Protein AF-A0A4U6SNE4-F1 (afdb_monomer_lite)

Radius of gyration: 21.91 Å; chains: 1; bounding box: 92×54×38 Å

InterPro domains:
  IPR035506 Pollen allergen/Uncharacterized protein Os [G3DSA:1.20.120.320] (74-180)
  IPR035506 Pollen allergen/Uncharacterized protein Os [G3DSA:1.20.120.320] (181-226)

pLDDT: mean 82.57, std 16.28, range [32.22, 97.38]

Structure (mmCIF, N/CA/C/O backbone):
data_AF-A0A4U6SNE4-F1
#
_entry.id   AF-A0A4U6SNE4-F1
#
loop_
_atom_site.group_PDB
_atom_site.id
_atom_site.type_symbol
_atom_site.label_atom_id
_atom_site.label_alt_id
_atom_site.label_comp_id
_atom_site.label_asym_id
_atom_site.label_entity_id
_atom_site.label_seq_id
_atom_site.pdbx_PDB_ins_code
_atom_site.Cartn_x
_atom_site.Cartn_y
_atom_site.Cartn_z
_atom_site.occupancy
_atom_site.B_iso_or_equiv
_atom_site.auth_seq_id
_atom_site.auth_comp_id
_atom_site.auth_asym_id
_atom_site.auth_atom_id
_atom_site.pdbx_PDB_model_num
ATOM 1 N N . MET A 1 1 ? -67.387 35.611 17.274 1.00 35.34 1 MET A N 1
ATOM 2 C CA . MET A 1 1 ? -67.074 34.185 17.037 1.00 35.34 1 MET A CA 1
ATOM 3 C C . MET A 1 1 ? -65.892 34.113 16.085 1.00 35.34 1 MET A C 1
ATOM 5 O O . MET A 1 1 ? -65.826 34.916 15.167 1.00 35.34 1 MET A O 1
ATOM 9 N N . ALA A 1 2 ? -64.939 33.239 16.397 1.00 39.38 2 ALA A N 1
ATOM 10 C CA . ALA A 1 2 ? -63.618 33.103 15.786 1.00 39.38 2 ALA A CA 1
ATOM 11 C C . ALA A 1 2 ? -63.621 32.867 14.263 1.00 39.38 2 ALA A C 1
ATOM 13 O O . ALA A 1 2 ? -64.586 32.301 13.751 1.00 39.38 2 ALA A O 1
ATOM 14 N N . LYS A 1 3 ? -62.491 33.162 13.589 1.00 32.22 3 LYS A N 1
ATOM 15 C CA . LYS A 1 3 ? -61.646 32.138 12.926 1.00 32.22 3 LYS A CA 1
ATOM 16 C C . LYS A 1 3 ? -60.409 32.719 12.188 1.00 32.22 3 LYS A C 1
ATOM 18 O O . LYS A 1 3 ? -60.567 33.522 11.284 1.00 32.22 3 LYS A O 1
ATOM 23 N N . ILE A 1 4 ? -59.226 32.200 12.574 1.00 42.44 4 ILE A N 1
ATOM 24 C CA . ILE A 1 4 ? -58.152 31.609 11.724 1.00 42.44 4 ILE A CA 1
ATOM 25 C C . ILE A 1 4 ? -57.437 32.583 10.747 1.00 42.44 4 ILE A C 1
ATOM 27 O O . ILE A 1 4 ? -58.022 32.980 9.752 1.00 42.44 4 ILE A O 1
ATOM 31 N N . LEU A 1 5 ? -56.232 33.126 11.004 1.00 43.75 5 LEU A N 1
ATOM 32 C CA . LEU A 1 5 ? -54.876 32.529 11.120 1.00 43.75 5 LEU A CA 1
ATOM 33 C C . LEU A 1 5 ? -54.418 31.748 9.871 1.00 43.75 5 LEU A C 1
ATOM 35 O O . LEU A 1 5 ? -54.889 30.640 9.671 1.00 43.75 5 LEU A O 1
ATOM 39 N N . LEU A 1 6 ? -53.454 32.278 9.099 1.00 36.44 6 LEU A N 1
ATOM 40 C CA . LEU A 1 6 ? -52.260 31.532 8.645 1.00 36.44 6 LEU A CA 1
ATOM 41 C C . LEU A 1 6 ? -51.308 32.411 7.814 1.00 36.44 6 LEU A C 1
ATOM 43 O O . LEU A 1 6 ? -51.509 32.663 6.630 1.00 36.44 6 LEU A O 1
ATOM 47 N N . PHE A 1 7 ? -50.234 32.837 8.479 1.00 38.66 7 PHE A N 1
ATOM 48 C CA . PHE A 1 7 ? -48.952 33.176 7.871 1.00 38.66 7 PHE A CA 1
ATOM 49 C C . PHE A 1 7 ? -48.305 31.886 7.340 1.00 38.66 7 PHE A C 1
ATOM 51 O O . PHE A 1 7 ? -48.145 30.934 8.101 1.00 38.66 7 PHE A O 1
ATOM 58 N N . LEU A 1 8 ? -47.884 31.863 6.075 1.00 36.78 8 LEU A N 1
ATOM 59 C CA . LEU A 1 8 ? -46.953 30.856 5.553 1.00 36.78 8 LEU A CA 1
ATOM 60 C C . LEU A 1 8 ? -45.818 31.564 4.803 1.00 36.78 8 LEU A C 1
ATOM 62 O O . LEU A 1 8 ? -45.813 31.685 3.582 1.00 36.78 8 LEU A O 1
ATOM 66 N N . SER A 1 9 ? -44.847 32.067 5.562 1.00 39.19 9 SER A N 1
ATOM 67 C CA . SER A 1 9 ? -43.526 32.426 5.049 1.00 39.19 9 SER A CA 1
ATOM 68 C C . SER A 1 9 ? -42.675 31.159 5.009 1.00 39.19 9 SER A C 1
ATOM 70 O O . SER A 1 9 ? -42.144 30.723 6.030 1.00 39.19 9 SER A O 1
ATOM 72 N N . LEU A 1 10 ? -42.593 30.539 3.835 1.00 35.44 10 LEU A N 1
ATOM 73 C CA . LEU A 1 10 ? -41.750 29.377 3.581 1.00 35.44 10 LEU A CA 1
ATOM 74 C C . LEU A 1 10 ? -40.298 29.853 3.391 1.00 35.44 10 LEU A C 1
ATOM 76 O O . LEU A 1 10 ? -39.870 30.162 2.281 1.00 35.44 10 LEU A O 1
ATOM 80 N N . THR A 1 11 ? -39.538 29.969 4.479 1.00 38.94 11 THR A N 1
ATOM 81 C CA . THR A 1 11 ? -38.088 30.171 4.413 1.00 38.94 11 THR A CA 1
ATOM 82 C C . THR A 1 11 ? -37.415 28.828 4.149 1.00 38.94 11 THR A C 1
ATOM 84 O O . THR A 1 11 ? -37.322 27.968 5.021 1.00 38.94 11 THR A O 1
ATOM 87 N N . PHE A 1 12 ? -36.930 28.641 2.922 1.00 37.56 12 PHE A N 1
ATOM 88 C CA . PHE A 1 12 ? -35.968 27.589 2.615 1.00 37.56 12 PHE A CA 1
ATOM 89 C C . PHE A 1 12 ? -34.670 27.886 3.374 1.00 37.56 12 PHE A C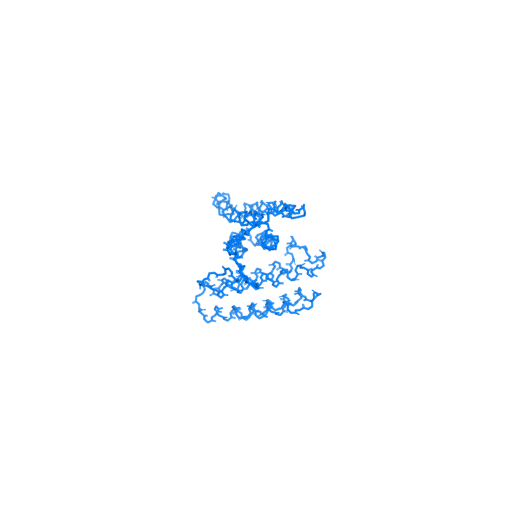 1
ATOM 91 O O . PHE A 1 12 ? -33.880 28.738 2.969 1.00 37.56 12 PHE A O 1
ATOM 98 N N . ALA A 1 13 ? -34.452 27.190 4.489 1.00 37.03 13 ALA A N 1
ATOM 99 C CA . ALA A 1 13 ? -33.137 27.097 5.100 1.00 37.03 13 ALA A CA 1
ATOM 100 C C . ALA A 1 13 ? -32.254 26.255 4.170 1.00 37.03 13 ALA A C 1
ATOM 102 O O . ALA A 1 13 ? -32.288 25.025 4.194 1.00 37.03 13 ALA A O 1
ATOM 103 N N . ILE A 1 14 ? -31.487 26.925 3.311 1.00 42.06 14 ILE A N 1
ATOM 104 C CA . ILE A 1 14 ? -30.336 26.308 2.660 1.00 42.06 14 ILE A CA 1
ATOM 105 C C . ILE A 1 14 ? -29.340 26.046 3.787 1.00 42.06 14 ILE A C 1
ATOM 107 O O . ILE A 1 14 ? -28.656 26.959 4.246 1.00 42.06 14 ILE A O 1
ATOM 111 N N . VAL A 1 15 ? -29.295 24.807 4.274 1.00 39.97 15 VAL A N 1
ATOM 112 C CA . VAL A 1 15 ? -28.182 24.341 5.098 1.00 39.97 15 VAL A CA 1
ATOM 113 C C . VAL A 1 15 ? -26.981 24.286 4.161 1.00 39.97 15 VAL A C 1
ATOM 115 O O . VAL A 1 15 ? -26.773 23.307 3.446 1.00 39.97 15 VAL A O 1
ATOM 118 N N . ALA A 1 16 ? -26.222 25.378 4.102 1.00 41.16 16 ALA A N 1
ATOM 119 C CA . ALA A 1 16 ? -24.856 25.312 3.627 1.00 41.16 16 ALA A CA 1
ATOM 120 C C . ALA A 1 16 ? -24.142 24.340 4.570 1.00 41.16 16 ALA A C 1
ATOM 122 O O . ALA A 1 16 ? -24.020 24.608 5.764 1.00 41.16 16 ALA A O 1
ATOM 123 N N . ALA A 1 17 ? -23.742 23.178 4.056 1.00 38.34 17 ALA A N 1
ATOM 124 C CA . ALA A 1 17 ? -22.770 22.346 4.737 1.00 38.34 17 ALA A CA 1
ATOM 125 C C . ALA A 1 17 ? -21.479 23.168 4.804 1.00 38.34 17 ALA A C 1
ATOM 127 O O . ALA A 1 17 ? -20.713 23.225 3.842 1.00 38.34 17 ALA A O 1
ATOM 128 N N . GLU A 1 18 ? -21.295 23.895 5.902 1.00 41.94 18 GLU A N 1
ATOM 129 C CA . GLU A 1 18 ? -20.039 24.552 6.210 1.00 41.94 18 GLU A CA 1
ATOM 130 C C . GLU A 1 18 ? -18.993 23.440 6.286 1.00 41.94 18 GLU A C 1
ATOM 132 O O . GLU A 1 18 ? -19.031 22.592 7.178 1.00 41.94 18 GLU A O 1
ATOM 137 N N . ALA A 1 19 ? -18.092 23.391 5.302 1.00 44.62 19 ALA A N 1
ATOM 138 C CA . ALA A 1 19 ? -16.872 22.616 5.434 1.00 44.62 19 ALA A CA 1
ATOM 139 C C . ALA A 1 19 ? -16.197 23.121 6.712 1.00 44.62 19 ALA A C 1
ATOM 141 O O . ALA A 1 19 ? -15.770 24.276 6.760 1.00 44.62 19 ALA A O 1
ATOM 142 N N . SER A 1 20 ? -16.190 22.313 7.775 1.00 46.81 20 SER A N 1
ATOM 143 C CA . SER A 1 20 ? -15.637 22.745 9.048 1.00 46.81 20 SER A CA 1
ATOM 144 C C . SER A 1 20 ? -14.145 23.002 8.847 1.00 46.81 20 SER A C 1
ATOM 146 O O . SER A 1 20 ? -13.334 22.094 8.694 1.00 46.81 20 SER A O 1
ATOM 148 N N . THR A 1 21 ? -13.745 24.273 8.837 1.00 56.12 21 THR A N 1
ATOM 149 C CA . THR A 1 21 ? -12.335 24.677 8.792 1.00 56.12 21 THR A CA 1
ATOM 150 C C . THR A 1 21 ? -11.705 24.534 10.176 1.00 56.12 21 THR A C 1
ATOM 152 O O . THR A 1 21 ? -11.042 25.453 10.664 1.00 56.12 21 THR A O 1
ATOM 155 N N . GLN A 1 22 ? -11.962 23.415 10.863 1.00 63.25 22 GLN A N 1
ATOM 156 C CA . GLN A 1 22 ? -11.321 23.149 12.140 1.00 63.25 22 GLN A CA 1
ATOM 157 C C . GLN A 1 22 ? -9.811 23.027 11.902 1.00 63.25 22 GLN A C 1
ATOM 159 O O . GLN A 1 22 ? -9.378 22.261 11.038 1.00 63.25 22 GLN A O 1
ATOM 164 N N . PRO A 1 23 ? -8.990 23.802 12.626 1.00 71.56 23 PRO A N 1
ATOM 165 C CA . PRO A 1 23 ? -7.550 23.713 12.484 1.00 71.56 23 PRO A CA 1
ATOM 166 C C . PRO A 1 23 ? -7.079 22.314 12.892 1.00 71.56 23 PRO A C 1
ATOM 168 O O . PRO A 1 23 ? -7.445 21.821 13.958 1.00 71.56 23 PRO A O 1
ATOM 171 N N . LEU A 1 24 ? -6.244 21.697 12.049 1.00 83.19 24 LEU A N 1
ATOM 172 C CA . LEU A 1 24 ? -5.660 20.380 12.317 1.00 83.19 24 LEU A CA 1
ATOM 173 C C . LEU A 1 24 ? -4.969 20.338 13.681 1.00 83.19 24 LEU A C 1
ATOM 175 O O . LEU A 1 24 ? -4.274 21.292 14.065 1.00 83.19 24 LEU A O 1
ATOM 179 N N . SER A 1 25 ? -5.075 19.192 14.357 1.00 85.94 25 SER A N 1
ATOM 180 C CA . SER A 1 25 ? -4.371 18.973 15.619 1.00 85.94 25 SER A CA 1
ATOM 181 C C . SER A 1 25 ? -2.841 19.102 15.450 1.00 85.94 25 SER A C 1
ATOM 183 O O . SER A 1 25 ? -2.301 18.803 14.376 1.00 85.94 25 SER A O 1
ATOM 185 N N . PRO A 1 26 ? -2.094 19.502 16.498 1.00 87.94 26 PRO A N 1
ATOM 186 C CA . PRO A 1 26 ? -0.630 19.528 16.451 1.00 87.94 26 PRO A CA 1
ATOM 187 C C . PRO A 1 26 ? -0.006 18.170 16.095 1.00 87.94 26 PRO A C 1
ATOM 189 O O . PRO A 1 26 ? 0.971 18.117 15.350 1.00 87.94 26 PRO A O 1
ATOM 192 N N . ALA A 1 27 ? -0.592 17.068 16.576 1.00 86.56 27 ALA A N 1
ATOM 193 C CA . ALA A 1 27 ? -0.136 15.715 16.260 1.00 86.56 27 ALA A CA 1
ATOM 194 C C . ALA A 1 27 ? -0.336 15.372 14.774 1.00 86.56 27 ALA A C 1
ATOM 196 O O . ALA A 1 27 ? 0.536 14.764 14.148 1.00 86.56 27 ALA A O 1
ATOM 197 N N . THR A 1 28 ? -1.456 15.810 14.194 1.00 87.25 28 THR A N 1
ATOM 198 C CA . THR A 1 28 ? -1.751 15.644 12.768 1.00 87.25 28 THR A CA 1
ATOM 199 C C . THR A 1 28 ? -0.751 16.422 11.913 1.00 87.25 28 THR A C 1
ATOM 201 O O . THR A 1 28 ? -0.179 15.855 10.987 1.00 87.25 28 THR A O 1
ATOM 204 N N . LYS A 1 29 ? -0.464 17.685 12.262 1.00 89.44 29 LYS A N 1
ATOM 205 C CA . LYS A 1 29 ? 0.550 18.505 11.569 1.00 89.44 29 LYS A CA 1
ATOM 206 C C . LYS A 1 29 ? 1.926 17.849 11.606 1.00 89.44 29 LYS A C 1
ATOM 208 O O . LYS A 1 29 ? 2.517 17.623 10.558 1.00 89.44 29 LYS A O 1
ATOM 213 N N . LYS A 1 30 ? 2.367 17.421 12.794 1.00 90.88 30 LYS A N 1
ATOM 214 C CA . LYS A 1 30 ? 3.626 16.686 12.946 1.00 90.88 30 LYS A CA 1
ATOM 215 C C . LYS A 1 30 ? 3.676 15.427 12.073 1.00 90.88 30 LYS A C 1
ATOM 217 O O . LYS A 1 30 ? 4.716 15.118 11.507 1.00 90.88 30 LYS A O 1
ATOM 222 N N . SER A 1 31 ? 2.565 14.704 11.948 1.00 90.38 31 SER A N 1
ATOM 223 C CA . SER A 1 31 ? 2.512 13.492 11.122 1.00 90.38 31 SER A CA 1
ATOM 224 C C . SER A 1 31 ? 2.665 13.787 9.623 1.00 90.38 31 SER A C 1
ATOM 226 O O . SER A 1 31 ? 3.216 12.958 8.902 1.00 90.38 31 SER A O 1
ATOM 228 N N . ILE A 1 32 ? 2.210 14.956 9.158 1.00 93.25 32 ILE A N 1
ATOM 229 C CA . ILE A 1 32 ? 2.424 15.434 7.782 1.00 93.25 32 ILE A CA 1
ATOM 230 C C . ILE A 1 32 ? 3.896 15.816 7.574 1.00 93.25 32 ILE A C 1
ATOM 232 O O . ILE A 1 32 ? 4.490 15.424 6.568 1.00 93.25 32 ILE A O 1
ATOM 236 N N . ASP A 1 33 ? 4.503 16.521 8.531 1.00 93.88 33 ASP A N 1
ATOM 237 C CA . ASP A 1 33 ? 5.923 16.891 8.468 1.00 93.88 33 ASP A CA 1
ATOM 238 C C . ASP A 1 33 ? 6.8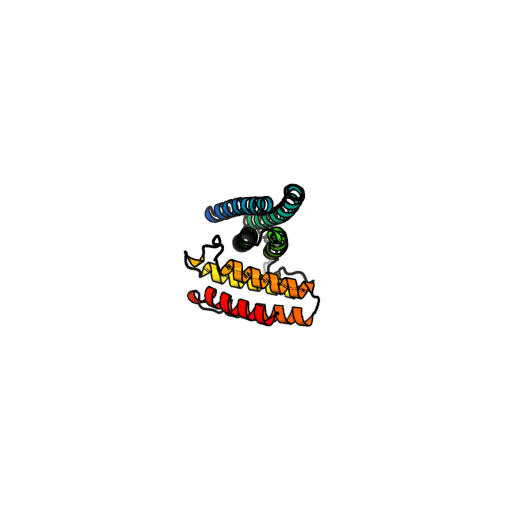20 15.642 8.450 1.00 93.88 33 ASP A C 1
ATOM 240 O O . ASP A 1 33 ? 7.694 15.503 7.593 1.00 93.88 33 ASP A O 1
ATOM 244 N N . ASP A 1 34 ? 6.547 14.678 9.337 1.00 93.56 34 ASP A N 1
ATOM 245 C CA . ASP A 1 34 ? 7.266 13.402 9.401 1.00 93.56 34 ASP A CA 1
ATOM 246 C C . ASP A 1 34 ? 7.112 12.602 8.089 1.00 93.56 34 ASP A C 1
ATOM 248 O O . ASP A 1 34 ? 8.065 11.969 7.629 1.00 93.56 34 ASP A O 1
ATOM 252 N N . LEU A 1 35 ? 5.931 12.636 7.457 1.00 94.50 35 LEU A N 1
ATOM 253 C CA . LEU A 1 35 ? 5.707 12.008 6.150 1.00 94.50 35 LEU A CA 1
ATOM 254 C C . LEU A 1 35 ? 6.494 12.708 5.032 1.00 94.50 35 LEU A C 1
ATOM 256 O O . LEU A 1 35 ? 7.040 12.039 4.158 1.00 94.50 35 LEU A O 1
ATOM 260 N N . THR A 1 36 ? 6.584 14.036 5.077 1.00 95.75 36 THR A N 1
ATOM 261 C CA . THR A 1 36 ? 7.331 14.836 4.095 1.00 95.75 36 THR A CA 1
ATOM 262 C C . THR A 1 36 ? 8.823 14.507 4.145 1.00 95.75 36 THR A C 1
ATOM 264 O O . THR A 1 36 ? 9.451 14.307 3.106 1.00 95.75 36 THR A O 1
ATOM 267 N N . LEU A 1 37 ? 9.389 14.363 5.349 1.00 95.69 37 LEU A N 1
ATOM 268 C CA . LEU A 1 37 ? 10.769 13.899 5.530 1.00 95.69 37 LEU A CA 1
ATOM 269 C C . LEU A 1 37 ? 10.973 12.486 4.971 1.00 95.69 37 LEU A C 1
ATOM 271 O O . LEU A 1 37 ? 11.958 12.229 4.281 1.00 95.69 37 LEU A O 1
ATOM 275 N N . LEU A 1 38 ? 10.016 11.586 5.200 1.00 95.31 38 LEU A N 1
ATOM 276 C CA . LEU A 1 38 ? 10.073 10.226 4.667 1.00 95.31 38 LEU A CA 1
ATOM 277 C C . LEU A 1 38 ? 10.008 10.192 3.129 1.00 95.31 38 LEU A C 1
ATOM 279 O O . LEU A 1 38 ? 10.636 9.339 2.505 1.00 95.31 38 LEU A O 1
ATOM 283 N N . PHE A 1 39 ? 9.286 11.115 2.488 1.00 96.81 39 PHE A N 1
ATOM 284 C CA . PHE A 1 39 ? 9.306 11.243 1.028 1.00 96.81 39 PHE A CA 1
ATOM 285 C C . PHE A 1 39 ? 10.677 11.661 0.490 1.00 96.81 39 PHE A C 1
ATOM 287 O O . PHE A 1 39 ? 11.098 11.137 -0.542 1.00 96.81 39 PHE A O 1
ATOM 294 N N . GLN A 1 40 ? 11.402 12.535 1.192 1.00 96.06 40 GLN A N 1
ATOM 295 C CA . GLN A 1 40 ? 12.782 12.865 0.819 1.00 96.06 40 GLN A CA 1
ATOM 296 C C . GLN A 1 40 ? 13.691 11.636 0.926 1.00 96.06 40 GLN A C 1
ATOM 298 O O . GLN A 1 40 ? 14.416 11.323 -0.016 1.00 96.06 40 GLN A O 1
ATOM 303 N N . GLU A 1 41 ? 13.559 10.859 2.003 1.00 95.81 41 GLU A N 1
ATOM 304 C CA . GLU A 1 41 ? 14.306 9.607 2.173 1.00 95.81 41 GLU A CA 1
ATOM 305 C C . GLU A 1 41 ? 14.027 8.598 1.041 1.00 95.81 41 GLU A C 1
ATOM 307 O O . GLU A 1 41 ? 14.940 7.924 0.561 1.00 95.81 41 GLU A O 1
ATOM 312 N N . VAL A 1 42 ? 12.785 8.518 0.549 1.00 96.25 42 VAL A N 1
ATOM 313 C CA . VAL A 1 42 ? 12.441 7.694 -0.623 1.00 96.25 42 VAL A CA 1
ATOM 314 C C . VAL A 1 42 ? 13.200 8.147 -1.874 1.00 96.25 42 VAL A C 1
ATOM 316 O O . VAL A 1 42 ? 13.757 7.301 -2.582 1.00 96.25 42 VAL A O 1
ATOM 319 N N . ILE A 1 43 ? 13.241 9.455 -2.155 1.00 95.56 43 ILE A N 1
ATOM 320 C CA . ILE A 1 43 ? 13.980 10.008 -3.304 1.00 95.56 43 ILE A CA 1
ATOM 321 C C . ILE A 1 43 ? 15.467 9.677 -3.175 1.00 95.56 43 ILE A C 1
ATOM 323 O O . ILE A 1 43 ? 16.065 9.167 -4.127 1.00 95.56 43 ILE A O 1
ATOM 327 N N . ASP A 1 44 ? 16.048 9.900 -2.000 1.00 95.88 44 ASP A N 1
ATOM 328 C CA . ASP A 1 44 ? 17.460 9.633 -1.729 1.00 95.88 44 ASP A CA 1
ATOM 329 C C . ASP A 1 44 ? 17.797 8.145 -1.863 1.00 95.88 44 ASP A C 1
ATOM 331 O O . ASP A 1 44 ? 18.808 7.781 -2.475 1.00 95.88 44 ASP A O 1
ATOM 335 N N . SER A 1 45 ? 16.923 7.264 -1.373 1.00 95.75 45 SER A N 1
ATOM 336 C CA . SER A 1 45 ? 17.066 5.809 -1.492 1.00 95.75 45 SER A CA 1
ATOM 337 C C . SER A 1 45 ? 17.061 5.354 -2.956 1.00 95.75 45 SER A C 1
ATOM 339 O O . SER A 1 45 ? 17.914 4.563 -3.373 1.00 95.75 45 SER A O 1
ATOM 341 N N . ILE A 1 46 ? 16.145 5.889 -3.772 1.00 96.12 46 ILE A N 1
ATOM 342 C CA . ILE A 1 46 ? 16.085 5.619 -5.217 1.00 96.12 46 ILE A CA 1
ATOM 343 C C . ILE A 1 46 ? 17.341 6.150 -5.915 1.00 96.12 46 ILE A C 1
ATOM 345 O O . ILE A 1 46 ? 17.963 5.432 -6.700 1.00 96.12 46 ILE A O 1
ATOM 349 N N . ASN A 1 47 ? 17.752 7.381 -5.618 1.00 94.19 47 ASN A N 1
ATOM 350 C CA . ASN A 1 47 ? 18.915 8.011 -6.240 1.00 94.19 47 ASN A CA 1
ATOM 351 C C . ASN A 1 47 ? 20.232 7.330 -5.873 1.00 94.19 47 ASN A C 1
ATOM 353 O O . ASN A 1 47 ? 21.150 7.288 -6.694 1.00 94.19 47 ASN A O 1
ATOM 357 N N . THR A 1 48 ? 20.323 6.771 -4.670 1.00 95.50 48 THR A N 1
ATOM 358 C CA . THR A 1 48 ? 21.466 5.963 -4.232 1.00 95.50 48 THR A CA 1
ATOM 359 C C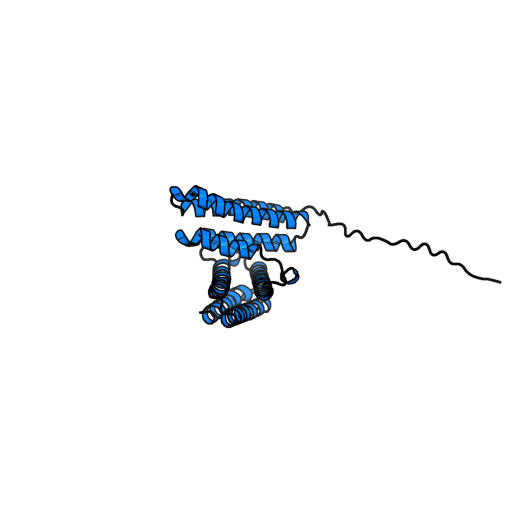 . THR A 1 48 ? 21.540 4.641 -4.997 1.00 95.50 48 THR A C 1
ATOM 361 O O . THR A 1 48 ? 22.622 4.230 -5.404 1.00 95.50 48 THR A O 1
ATOM 364 N N . ALA A 1 49 ? 20.397 4.002 -5.260 1.00 93.94 49 ALA A N 1
ATOM 365 C CA . ALA A 1 49 ? 20.319 2.755 -6.023 1.00 93.94 49 ALA A CA 1
ATOM 366 C C . ALA A 1 49 ? 20.476 2.937 -7.546 1.00 93.94 49 ALA A C 1
ATOM 368 O O . ALA A 1 49 ? 20.720 1.967 -8.264 1.00 93.94 49 ALA A O 1
ATOM 369 N N . THR A 1 50 ? 20.313 4.161 -8.053 1.00 93.25 50 THR A N 1
ATOM 370 C CA . THR A 1 50 ? 20.254 4.436 -9.492 1.00 93.25 50 THR A CA 1
ATOM 371 C C . THR A 1 50 ? 21.637 4.796 -10.058 1.00 93.25 50 THR A C 1
ATOM 373 O O . THR A 1 50 ? 22.296 5.703 -9.539 1.00 93.25 50 THR A O 1
ATOM 376 N N . PRO A 1 51 ? 22.078 4.171 -11.172 1.00 93.12 51 PRO A N 1
ATOM 377 C CA . PRO A 1 51 ? 23.306 4.565 -11.863 1.00 93.12 51 PRO A CA 1
ATOM 378 C C . PRO A 1 51 ? 23.307 6.059 -12.238 1.00 93.12 51 PRO A C 1
ATOM 380 O O . PRO A 1 51 ? 22.262 6.560 -12.658 1.00 93.12 51 PRO A O 1
ATOM 383 N N . PRO A 1 52 ? 24.451 6.776 -12.180 1.00 91.81 52 PRO A N 1
ATOM 384 C CA . PRO A 1 52 ? 24.509 8.228 -12.400 1.00 91.81 52 PRO A CA 1
ATOM 385 C C . PRO A 1 52 ? 23.780 8.716 -13.657 1.00 91.81 52 PRO A C 1
ATOM 387 O O . PRO A 1 52 ? 23.013 9.673 -13.586 1.00 91.81 52 PRO A O 1
ATOM 390 N N . ALA A 1 53 ? 23.938 8.005 -14.778 1.00 93.75 53 ALA A N 1
ATOM 391 C CA . ALA A 1 53 ? 23.307 8.345 -16.054 1.00 93.75 53 ALA A CA 1
ATOM 392 C C . ALA A 1 53 ? 21.765 8.308 -16.025 1.00 93.75 53 ALA A C 1
ATOM 394 O O . ALA A 1 53 ? 21.126 8.991 -16.817 1.00 93.75 53 ALA A O 1
ATOM 395 N N . LYS A 1 54 ? 21.162 7.532 -15.115 1.00 93.25 54 LYS A N 1
ATOM 396 C CA . LYS A 1 54 ? 19.705 7.370 -14.985 1.00 93.25 54 LYS A CA 1
ATOM 397 C C . LYS A 1 54 ? 19.099 8.188 -13.839 1.00 93.25 54 LYS A C 1
ATOM 399 O O . LYS A 1 54 ? 17.877 8.253 -13.726 1.00 93.25 54 LYS A O 1
ATOM 404 N N . LYS A 1 55 ? 19.917 8.843 -13.000 1.00 91.38 55 LYS A N 1
ATOM 405 C CA . LYS A 1 55 ? 19.432 9.619 -11.841 1.00 91.38 55 LYS A CA 1
ATOM 406 C C . LYS A 1 55 ? 18.439 10.728 -12.212 1.00 91.38 55 LYS A C 1
ATOM 408 O O . LYS A 1 55 ? 17.431 10.836 -11.522 1.00 91.38 55 LYS A O 1
ATOM 413 N N . PRO A 1 56 ? 18.632 11.525 -13.284 1.00 93.31 56 PRO A N 1
ATOM 414 C CA . PRO A 1 56 ? 17.659 12.563 -13.633 1.00 93.31 56 PRO A CA 1
ATOM 415 C C . PRO A 1 56 ? 16.266 12.004 -13.957 1.00 93.31 56 PRO A C 1
ATOM 417 O O . PRO A 1 56 ? 15.255 12.602 -13.592 1.00 93.31 56 PRO A O 1
ATOM 420 N N . GLU A 1 57 ? 16.207 10.850 -14.626 1.00 92.31 57 GLU A N 1
ATOM 421 C CA . GLU A 1 57 ? 14.953 10.163 -14.947 1.00 92.31 57 GLU A CA 1
ATOM 422 C C . GLU A 1 57 ? 14.307 9.573 -13.689 1.00 92.31 57 GLU A C 1
ATOM 424 O O . GLU A 1 57 ? 13.123 9.803 -13.444 1.00 92.31 57 GLU A O 1
ATOM 429 N N . ALA A 1 58 ? 15.095 8.883 -12.860 1.00 91.50 58 ALA A N 1
ATOM 430 C CA . ALA A 1 58 ? 14.622 8.292 -11.613 1.00 91.50 58 ALA A CA 1
ATOM 431 C C . ALA A 1 58 ? 14.082 9.348 -10.636 1.00 91.50 58 ALA A C 1
ATOM 433 O O . ALA A 1 58 ? 12.983 9.168 -10.117 1.00 91.50 58 ALA A O 1
ATOM 434 N N . THR A 1 59 ? 14.787 10.474 -10.458 1.00 92.25 59 THR A N 1
ATOM 435 C CA . THR A 1 59 ? 14.311 11.618 -9.660 1.00 92.25 59 THR A CA 1
ATOM 436 C C . THR A 1 59 ? 13.005 12.167 -10.215 1.00 92.25 59 THR A C 1
ATOM 438 O O . THR A 1 59 ? 12.058 12.387 -9.472 1.00 92.25 59 THR A O 1
ATOM 441 N N . ARG A 1 60 ? 12.901 12.368 -11.535 1.00 92.31 60 ARG A N 1
ATOM 442 C CA . ARG A 1 60 ? 11.664 12.881 -12.141 1.00 92.31 60 ARG A CA 1
ATOM 443 C C . ARG A 1 60 ? 10.485 11.937 -11.898 1.00 92.31 60 ARG A C 1
ATOM 445 O O . ARG A 1 60 ? 9.388 12.400 -11.581 1.00 92.31 60 ARG A O 1
ATOM 452 N N . ALA A 1 61 ? 10.700 10.633 -12.057 1.00 91.88 61 ALA A N 1
ATOM 453 C CA . ALA A 1 61 ? 9.677 9.622 -11.830 1.00 91.88 61 ALA A CA 1
ATOM 454 C C . ALA A 1 61 ? 9.239 9.581 -10.357 1.00 91.88 61 ALA A C 1
ATOM 456 O O . ALA A 1 61 ? 8.037 9.602 -10.082 1.00 91.88 61 ALA A O 1
ATOM 457 N N . SER A 1 62 ? 10.187 9.587 -9.415 1.00 94.12 62 SER A N 1
ATOM 458 C CA . SER A 1 62 ? 9.880 9.552 -7.984 1.00 94.12 62 SER A CA 1
ATOM 459 C C . SER A 1 62 ? 9.202 10.835 -7.502 1.00 94.12 62 SER A C 1
ATOM 461 O O . SER A 1 62 ? 8.158 10.767 -6.851 1.00 94.12 62 SER A O 1
ATOM 463 N N . SER A 1 63 ? 9.692 12.009 -7.912 1.00 93.50 63 SER A N 1
ATOM 464 C CA . SER A 1 63 ? 9.068 13.295 -7.584 1.00 93.50 63 SER A CA 1
ATOM 465 C C . SER A 1 63 ? 7.633 13.398 -8.101 1.00 93.50 63 SER A C 1
ATOM 467 O O . SER A 1 63 ? 6.789 13.964 -7.415 1.00 93.50 63 SER A O 1
ATOM 469 N N . LYS A 1 64 ? 7.306 12.821 -9.267 1.00 93.44 64 LYS A N 1
ATOM 470 C CA . LYS A 1 64 ? 5.923 12.810 -9.778 1.00 93.44 64 LYS A CA 1
ATOM 471 C C . LYS A 1 64 ? 4.969 12.048 -8.850 1.00 93.44 64 LYS A C 1
ATOM 473 O O . LYS A 1 64 ? 3.862 12.520 -8.582 1.00 93.44 64 LYS A O 1
ATOM 478 N N . HIS A 1 65 ? 5.385 10.877 -8.370 1.00 93.19 65 HIS A N 1
ATOM 479 C CA . HIS A 1 65 ? 4.585 10.080 -7.439 1.00 93.19 65 HIS A CA 1
ATOM 480 C C . HIS A 1 65 ? 4.450 10.771 -6.074 1.00 93.19 65 HIS A C 1
ATOM 482 O O . HIS A 1 65 ? 3.344 10.836 -5.541 1.00 93.19 65 HIS A O 1
ATOM 488 N N . ILE A 1 66 ? 5.533 11.354 -5.548 1.00 95.12 66 ILE A N 1
ATOM 489 C CA . ILE A 1 66 ? 5.511 12.104 -4.280 1.00 95.12 66 ILE A CA 1
ATOM 490 C C . ILE A 1 66 ? 4.627 13.344 -4.374 1.00 95.12 66 ILE A C 1
ATOM 492 O O . ILE A 1 66 ? 3.792 13.554 -3.504 1.00 95.12 66 ILE A O 1
ATOM 496 N N . HIS A 1 67 ? 4.724 14.110 -5.459 1.00 93.62 67 HIS A N 1
ATOM 497 C CA . HIS A 1 67 ? 3.884 15.290 -5.643 1.00 93.62 67 HIS A CA 1
ATOM 498 C C . HIS A 1 67 ? 2.389 14.942 -5.636 1.00 93.62 67 HIS A C 1
ATOM 500 O O . HIS A 1 67 ? 1.573 15.662 -5.067 1.00 93.62 67 HIS A O 1
ATOM 506 N N . THR A 1 68 ? 2.020 13.804 -6.230 1.00 91.38 68 THR A N 1
ATOM 507 C CA . THR A 1 68 ? 0.634 13.311 -6.184 1.00 91.38 68 THR A CA 1
ATOM 508 C C . THR A 1 68 ? 0.212 13.004 -4.744 1.00 91.38 68 THR A C 1
ATOM 510 O O . THR A 1 68 ? -0.851 13.443 -4.311 1.00 91.38 68 THR A O 1
ATOM 513 N N . ALA A 1 69 ? 1.078 12.335 -3.977 1.00 93.88 69 ALA A N 1
ATOM 514 C CA . ALA A 1 69 ? 0.830 12.025 -2.573 1.00 93.88 69 ALA A CA 1
ATOM 515 C C . ALA A 1 69 ? 0.651 13.279 -1.704 1.00 93.88 69 ALA A C 1
ATOM 517 O O . ALA A 1 69 ? -0.287 13.360 -0.909 1.00 93.88 69 ALA A O 1
ATOM 518 N N . GLU A 1 70 ? 1.513 14.280 -1.887 1.00 94.00 70 GLU A N 1
ATOM 519 C CA . GLU A 1 70 ? 1.424 15.572 -1.203 1.00 94.00 70 GLU A CA 1
ATOM 520 C C . GLU A 1 70 ? 0.106 16.288 -1.517 1.00 94.00 70 GLU A C 1
ATOM 522 O O . GLU A 1 70 ? -0.539 16.816 -0.610 1.00 94.00 70 GLU A O 1
ATOM 527 N N . LEU A 1 71 ? -0.340 16.268 -2.780 1.00 92.19 71 LEU A N 1
ATOM 528 C CA . LEU A 1 71 ? -1.618 16.859 -3.180 1.00 92.19 71 LEU A CA 1
ATOM 529 C C . LEU A 1 71 ? -2.814 16.165 -2.521 1.00 92.19 71 LEU A C 1
ATOM 531 O O . LEU A 1 71 ? -3.746 16.849 -2.096 1.00 92.19 71 LEU A O 1
ATOM 535 N N . ASP A 1 72 ? -2.810 14.837 -2.422 1.00 90.38 72 ASP A N 1
ATOM 536 C CA . ASP A 1 72 ? -3.896 14.089 -1.779 1.00 90.38 72 ASP A CA 1
ATOM 537 C C . ASP A 1 72 ? -3.972 14.389 -0.278 1.00 90.38 72 ASP A C 1
ATOM 539 O O . ASP A 1 72 ? -5.050 14.683 0.249 1.00 90.38 72 ASP A O 1
ATOM 543 N N . VAL A 1 73 ? -2.819 14.392 0.399 1.00 92.44 73 VAL A N 1
ATOM 544 C CA . VAL A 1 73 ? -2.703 14.753 1.819 1.00 92.44 73 VAL A CA 1
ATOM 545 C C . VAL A 1 73 ? -3.158 16.195 2.044 1.00 92.44 73 VAL A C 1
ATOM 547 O O . VAL A 1 73 ? -3.965 16.447 2.939 1.00 92.44 73 VAL A O 1
ATOM 550 N N . ALA A 1 74 ? -2.723 17.140 1.205 1.00 91.25 74 ALA A N 1
ATOM 551 C CA . ALA A 1 74 ? -3.110 18.545 1.303 1.00 91.25 74 ALA A CA 1
ATOM 552 C C . ALA A 1 74 ? -4.616 18.759 1.075 1.00 91.25 74 ALA A C 1
ATOM 554 O O . ALA A 1 74 ? -5.241 19.552 1.784 1.00 91.25 74 ALA A O 1
ATOM 555 N N . LYS A 1 75 ? -5.228 18.042 0.123 1.00 90.06 75 LYS A N 1
ATOM 556 C CA . LYS A 1 75 ? -6.682 18.083 -0.106 1.00 90.06 75 LYS A CA 1
ATOM 557 C C . LYS A 1 75 ? -7.453 17.573 1.109 1.00 90.06 75 LYS A C 1
ATOM 559 O O . LYS A 1 75 ? -8.391 18.242 1.537 1.00 90.06 75 LYS A O 1
ATOM 564 N N . ALA A 1 76 ? -7.053 16.434 1.679 1.00 89.06 76 ALA A N 1
ATOM 565 C CA . ALA A 1 76 ? -7.692 15.881 2.874 1.00 89.06 76 ALA A CA 1
ATOM 566 C C . ALA A 1 76 ? -7.526 16.805 4.093 1.00 89.06 76 ALA A C 1
ATOM 568 O O . ALA A 1 76 ? -8.493 17.073 4.802 1.00 89.06 76 ALA A O 1
ATOM 569 N N . ALA A 1 77 ? -6.328 17.368 4.278 1.00 89.81 77 ALA A N 1
ATOM 570 C CA . ALA A 1 77 ? -6.035 18.365 5.304 1.00 89.81 77 ALA A CA 1
ATOM 571 C C . ALA A 1 77 ? -6.916 19.614 5.177 1.00 89.81 77 ALA A C 1
ATOM 573 O O . ALA A 1 77 ? -7.495 20.062 6.164 1.00 89.81 77 ALA A O 1
ATOM 574 N N . LYS A 1 78 ? -7.060 20.158 3.963 1.00 88.62 78 LYS A N 1
ATOM 575 C CA . LYS A 1 78 ? -7.901 21.333 3.698 1.00 88.62 78 LYS A CA 1
ATOM 576 C C . LYS A 1 78 ? -9.387 21.056 3.932 1.00 88.62 78 LYS A C 1
ATOM 578 O O . LYS A 1 78 ? -10.108 21.960 4.339 1.00 88.62 78 LYS A O 1
ATOM 583 N N . ALA A 1 79 ? -9.837 19.833 3.663 1.00 86.56 79 ALA A N 1
ATOM 584 C CA . ALA A 1 79 ? -11.217 19.414 3.886 1.00 86.56 79 ALA A CA 1
ATOM 585 C C . ALA A 1 79 ? -11.552 19.158 5.368 1.00 86.56 79 ALA A C 1
ATOM 587 O O . ALA A 1 79 ? -12.718 18.941 5.679 1.00 86.56 79 ALA A O 1
ATOM 588 N N . GLY A 1 80 ? -10.557 19.145 6.266 1.00 82.31 80 GLY A N 1
ATOM 589 C CA . GLY A 1 80 ? -10.761 18.821 7.682 1.00 82.31 80 GLY A CA 1
ATOM 590 C C . GLY A 1 80 ? -11.112 17.350 7.942 1.00 82.31 80 GLY A C 1
ATOM 591 O O . GLY A 1 80 ? -11.497 16.995 9.053 1.00 82.31 80 GLY A O 1
ATOM 592 N N . ASP A 1 81 ? -10.976 16.473 6.942 1.00 82.88 81 ASP A N 1
ATOM 593 C CA . ASP A 1 81 ? -11.294 15.049 7.067 1.00 82.88 81 ASP A CA 1
ATOM 594 C C . ASP A 1 81 ? -10.127 14.306 7.732 1.00 82.88 81 ASP A C 1
ATOM 596 O O . ASP A 1 81 ? -9.294 13.678 7.072 1.00 82.88 81 ASP A O 1
ATOM 600 N N . GLU A 1 82 ? -10.038 14.396 9.063 1.00 82.38 82 GLU A N 1
ATOM 601 C CA . GLU A 1 82 ? -8.950 13.776 9.831 1.00 82.38 82 GLU A CA 1
ATOM 602 C C . GLU A 1 82 ? -8.892 12.252 9.654 1.00 82.38 82 GLU A C 1
ATOM 604 O O . GLU A 1 82 ? -7.808 11.668 9.701 1.00 82.38 82 GLU A O 1
ATOM 609 N N . LYS A 1 83 ? -10.027 11.591 9.388 1.00 80.50 83 LYS A N 1
ATOM 610 C CA . LYS A 1 83 ? -10.064 10.143 9.150 1.00 80.50 83 LYS A CA 1
ATOM 611 C C . LYS A 1 83 ? -9.419 9.794 7.810 1.00 80.50 83 LYS A C 1
ATOM 613 O O . LYS A 1 83 ? -8.581 8.890 7.756 1.00 80.50 83 LYS A O 1
ATOM 618 N N . LYS A 1 84 ? -9.773 10.510 6.737 1.00 83.31 84 LYS A N 1
ATOM 619 C CA . LYS A 1 84 ? -9.147 10.356 5.413 1.00 83.31 84 LYS A CA 1
ATOM 620 C C . LYS A 1 84 ? -7.679 10.756 5.450 1.00 83.31 84 LYS A C 1
ATOM 622 O O . LYS A 1 84 ? -6.843 10.056 4.887 1.00 83.31 84 LYS A O 1
ATOM 627 N N . LEU A 1 85 ? -7.345 11.821 6.170 1.00 88.00 85 LEU A N 1
ATOM 628 C CA . LEU A 1 85 ? -5.971 12.275 6.341 1.00 88.00 85 LEU A CA 1
ATOM 629 C C . LEU A 1 85 ? -5.106 11.237 7.069 1.00 88.00 85 LEU A C 1
ATOM 631 O O . LEU A 1 85 ? -4.041 10.879 6.571 1.00 88.00 85 LEU A O 1
ATOM 635 N N . ALA A 1 86 ? -5.574 10.689 8.193 1.00 84.25 86 ALA A N 1
ATOM 636 C CA . ALA A 1 86 ? -4.867 9.629 8.914 1.00 84.25 86 ALA A CA 1
ATOM 637 C C . ALA A 1 86 ? -4.671 8.374 8.045 1.00 84.25 86 ALA A C 1
ATOM 639 O O . ALA A 1 86 ? -3.604 7.756 8.073 1.00 84.25 86 ALA A O 1
ATOM 640 N N . HIS A 1 87 ? -5.674 8.023 7.233 1.00 83.25 87 HIS A N 1
ATOM 641 C CA . HIS A 1 87 ? -5.589 6.916 6.282 1.00 83.25 87 HIS A CA 1
ATOM 642 C C . HIS A 1 87 ? -4.519 7.140 5.207 1.00 83.25 87 HIS A C 1
ATOM 644 O O . HIS A 1 87 ? -3.704 6.248 4.958 1.00 83.25 87 HIS A O 1
ATOM 650 N N . LEU A 1 88 ? -4.501 8.324 4.587 1.00 88.31 88 LEU A N 1
ATOM 651 C CA . LEU A 1 88 ? -3.519 8.682 3.561 1.00 88.31 88 LEU A CA 1
ATOM 652 C C . LEU A 1 88 ? -2.103 8.695 4.136 1.00 88.31 88 LEU A C 1
ATOM 654 O O . LEU A 1 88 ? -1.206 8.086 3.556 1.00 88.31 88 LEU A O 1
ATOM 658 N N . ILE A 1 89 ? -1.909 9.311 5.307 1.00 90.00 89 ILE A N 1
ATOM 659 C CA . ILE A 1 89 ? -0.599 9.369 5.969 1.00 90.00 89 ILE A CA 1
ATOM 660 C C . ILE A 1 89 ? -0.069 7.962 6.245 1.00 90.00 89 ILE A C 1
ATOM 662 O O . ILE A 1 89 ? 1.083 7.664 5.927 1.00 90.00 89 ILE A O 1
ATOM 666 N N . LEU A 1 90 ? -0.899 7.075 6.803 1.00 85.88 90 LEU A N 1
ATOM 667 C CA . LEU A 1 90 ? -0.483 5.700 7.064 1.00 85.88 90 LEU A CA 1
ATOM 668 C C . LEU A 1 90 ? -0.139 4.954 5.768 1.00 85.88 90 LEU A C 1
ATOM 670 O O . LEU A 1 90 ? 0.898 4.292 5.700 1.00 85.88 90 LEU A O 1
ATOM 674 N N . SER A 1 91 ? -0.992 5.068 4.749 1.00 86.25 91 SER A N 1
ATOM 675 C CA . SER A 1 91 ? -0.824 4.360 3.476 1.00 86.25 91 SER A CA 1
ATOM 676 C C . SER A 1 91 ? 0.463 4.779 2.769 1.00 86.25 91 SER A C 1
ATOM 678 O O . SER A 1 91 ? 1.247 3.923 2.354 1.00 86.25 91 SER A O 1
ATOM 680 N N . TYR A 1 92 ? 0.740 6.084 2.709 1.00 92.06 92 TYR A N 1
ATOM 681 C CA . TYR A 1 92 ? 1.979 6.594 2.131 1.00 92.06 92 TYR A CA 1
ATOM 682 C C . TYR A 1 92 ? 3.203 6.270 2.984 1.00 92.06 92 TYR A C 1
ATOM 684 O O . TYR A 1 92 ? 4.241 5.927 2.427 1.00 92.06 92 TYR A O 1
ATOM 692 N N . ARG A 1 93 ? 3.096 6.263 4.319 1.00 91.06 93 ARG A N 1
ATOM 693 C CA . ARG A 1 93 ? 4.193 5.808 5.186 1.00 91.06 93 ARG A CA 1
ATOM 694 C C . ARG A 1 93 ? 4.569 4.356 4.900 1.00 91.06 93 ARG A C 1
ATOM 696 O O . ARG A 1 93 ? 5.747 4.045 4.762 1.00 91.06 93 ARG A O 1
ATOM 703 N N . MET A 1 94 ? 3.578 3.476 4.764 1.00 86.62 94 MET A N 1
ATOM 704 C CA . MET A 1 94 ? 3.808 2.076 4.406 1.00 86.62 94 MET A CA 1
ATOM 705 C C . MET A 1 94 ? 4.407 1.928 3.006 1.00 86.62 94 MET A C 1
ATOM 707 O O . MET A 1 94 ? 5.368 1.179 2.840 1.00 86.62 94 MET A O 1
ATOM 711 N N . ALA A 1 95 ? 3.871 2.646 2.016 1.00 90.50 95 ALA A N 1
ATOM 712 C CA . ALA A 1 95 ? 4.396 2.637 0.654 1.00 90.50 95 ALA A CA 1
ATOM 713 C C . ALA A 1 95 ? 5.864 3.091 0.616 1.00 90.50 95 ALA A C 1
ATOM 715 O O . ALA A 1 95 ? 6.697 2.404 0.026 1.00 90.50 95 ALA A O 1
ATOM 716 N N . SER A 1 96 ? 6.199 4.181 1.310 1.00 93.44 96 SER A N 1
ATOM 717 C CA . SER A 1 96 ? 7.566 4.690 1.434 1.00 93.44 96 SER A CA 1
ATOM 718 C C . SER A 1 96 ? 8.509 3.672 2.073 1.00 93.44 96 SER A C 1
ATOM 720 O O . SER A 1 96 ? 9.569 3.397 1.512 1.00 93.44 96 SER A O 1
ATOM 722 N N . THR A 1 97 ? 8.107 3.031 3.178 1.00 91.12 97 THR A N 1
ATOM 723 C CA . THR A 1 97 ? 8.885 1.943 3.795 1.00 91.12 97 THR A CA 1
ATOM 724 C C . THR A 1 97 ? 9.165 0.815 2.797 1.00 91.12 97 THR A C 1
ATOM 726 O O . THR A 1 97 ? 10.295 0.331 2.718 1.00 91.12 97 THR A O 1
ATOM 729 N N . MET A 1 98 ? 8.165 0.390 2.015 1.00 88.88 98 MET A N 1
ATOM 730 C CA . MET A 1 98 ? 8.356 -0.667 1.012 1.00 88.88 98 MET A CA 1
ATOM 731 C C . MET A 1 98 ? 9.389 -0.264 -0.044 1.00 88.88 98 MET A C 1
ATOM 733 O O . MET A 1 98 ? 10.207 -1.089 -0.431 1.00 88.88 98 MET A O 1
ATOM 737 N N . VAL A 1 99 ? 9.392 0.996 -0.486 1.00 94.00 99 VAL A N 1
ATOM 738 C CA . VAL A 1 99 ? 10.370 1.500 -1.465 1.00 94.00 99 VAL A CA 1
ATOM 739 C C . VAL A 1 99 ? 11.780 1.557 -0.877 1.00 94.00 99 VAL A C 1
ATOM 741 O O . VAL A 1 99 ? 12.741 1.110 -1.511 1.00 94.00 99 VAL A O 1
ATOM 744 N N . ILE A 1 100 ? 11.918 2.071 0.348 1.00 94.00 100 ILE A N 1
ATOM 745 C CA . ILE A 1 100 ? 13.211 2.196 1.036 1.00 94.00 100 ILE A CA 1
ATOM 746 C C . ILE A 1 100 ? 13.863 0.823 1.231 1.00 94.00 100 ILE A C 1
ATOM 748 O O . ILE A 1 100 ? 15.071 0.692 1.027 1.00 94.00 100 ILE A O 1
ATOM 752 N N . HIS A 1 101 ? 13.074 -0.216 1.510 1.00 89.69 101 HIS A N 1
ATOM 753 C CA . HIS A 1 101 ? 13.583 -1.572 1.756 1.00 89.69 101 HIS A CA 1
ATOM 754 C C . HIS A 1 101 ? 13.532 -2.511 0.545 1.00 89.69 101 HIS A C 1
ATOM 756 O O . HIS A 1 101 ? 14.032 -3.632 0.623 1.00 89.69 101 HIS A O 1
ATOM 762 N N . ALA A 1 102 ? 12.980 -2.075 -0.589 1.00 89.38 102 ALA A N 1
ATOM 763 C CA . ALA A 1 102 ? 12.990 -2.859 -1.820 1.00 89.38 102 ALA A CA 1
ATOM 764 C C . ALA A 1 102 ? 14.422 -3.069 -2.357 1.00 89.38 102 ALA A C 1
ATOM 766 O O . ALA A 1 102 ? 15.270 -2.176 -2.188 1.00 89.38 102 ALA A O 1
ATOM 767 N N . PRO A 1 103 ? 14.683 -4.191 -3.067 1.00 91.06 103 PRO A N 1
ATOM 768 C CA . PRO A 1 103 ? 15.935 -4.401 -3.789 1.00 91.06 103 PRO A CA 1
ATOM 769 C C . PRO A 1 103 ? 16.276 -3.202 -4.689 1.00 91.06 103 PRO A C 1
ATOM 771 O O . PRO A 1 103 ? 15.361 -2.644 -5.300 1.00 91.06 103 PRO A O 1
ATOM 774 N N . PRO A 1 104 ? 17.559 -2.807 -4.826 1.00 92.38 104 PRO A N 1
ATOM 775 C CA . PRO A 1 104 ? 17.952 -1.596 -5.554 1.00 92.38 104 PRO A CA 1
ATOM 776 C C . PRO A 1 104 ? 17.328 -1.456 -6.950 1.00 92.38 104 PRO A C 1
ATOM 778 O O . PRO A 1 104 ? 16.805 -0.395 -7.280 1.00 92.38 104 PRO A O 1
ATOM 781 N N . ALA A 1 105 ? 17.319 -2.537 -7.737 1.00 91.25 105 ALA A N 1
ATOM 782 C CA . ALA A 1 105 ? 16.762 -2.548 -9.092 1.00 91.25 105 ALA A CA 1
ATOM 783 C C . ALA A 1 105 ? 15.227 -2.411 -9.137 1.00 91.25 105 ALA A C 1
ATOM 785 O O . ALA A 1 105 ? 14.676 -1.952 -10.133 1.00 91.25 105 ALA A O 1
ATOM 786 N N . GLU A 1 106 ? 14.540 -2.765 -8.050 1.00 92.19 106 GLU A N 1
ATOM 787 C CA . GLU A 1 106 ? 13.079 -2.820 -7.976 1.00 92.19 106 GLU A CA 1
ATOM 788 C C . GLU A 1 106 ? 12.464 -1.555 -7.369 1.00 92.19 106 GLU A C 1
ATOM 790 O O . GLU A 1 106 ? 11.256 -1.359 -7.474 1.00 92.19 106 GLU A O 1
ATOM 795 N N . LYS A 1 107 ? 13.255 -0.664 -6.751 1.00 94.06 107 LYS A N 1
ATOM 796 C CA . LYS A 1 107 ? 12.735 0.486 -5.983 1.00 94.06 107 LYS A CA 1
ATOM 797 C C . LYS A 1 107 ? 11.734 1.347 -6.757 1.00 94.06 107 LYS A C 1
ATOM 799 O O . LYS A 1 107 ? 10.680 1.678 -6.222 1.00 94.06 107 LYS A O 1
ATOM 804 N N . LEU A 1 108 ? 12.028 1.677 -8.017 1.00 92.38 108 LEU A N 1
ATOM 805 C CA . LEU A 1 108 ? 11.123 2.468 -8.863 1.00 92.38 108 LEU A CA 1
ATOM 806 C C . LEU A 1 108 ? 9.832 1.715 -9.203 1.00 92.38 108 LEU A C 1
ATOM 808 O O . LEU A 1 108 ? 8.753 2.308 -9.192 1.00 92.38 108 LEU A O 1
ATOM 812 N N . LYS A 1 109 ? 9.928 0.409 -9.475 1.00 90.75 109 LYS A N 1
ATOM 813 C CA . LYS A 1 109 ? 8.755 -0.432 -9.729 1.00 90.75 109 LYS A CA 1
ATOM 814 C C . LYS A 1 109 ? 7.885 -0.521 -8.478 1.00 90.75 109 LYS A C 1
ATOM 816 O O . LYS A 1 109 ? 6.685 -0.271 -8.555 1.00 90.75 109 LYS A O 1
ATOM 821 N N . VAL A 1 110 ? 8.496 -0.804 -7.327 1.00 91.38 110 VAL A N 1
ATOM 822 C CA . VAL A 1 110 ? 7.807 -0.848 -6.034 1.00 91.38 110 VAL A CA 1
ATOM 823 C C . VAL A 1 110 ? 7.141 0.490 -5.745 1.00 91.38 110 VAL A C 1
ATOM 825 O O . VAL A 1 110 ? 5.977 0.489 -5.371 1.00 91.38 110 VAL A O 1
ATOM 828 N N . MET A 1 111 ? 7.810 1.621 -5.991 1.00 93.69 111 MET A N 1
ATOM 829 C CA . MET A 1 111 ? 7.215 2.945 -5.800 1.00 93.69 111 MET A CA 1
ATOM 830 C C . MET A 1 111 ? 5.973 3.138 -6.661 1.00 93.69 111 MET A C 1
ATOM 832 O O . MET A 1 111 ? 4.934 3.538 -6.143 1.00 93.69 111 MET A O 1
ATOM 836 N N . LYS A 1 112 ? 6.055 2.816 -7.956 1.00 89.94 112 LYS A N 1
ATOM 837 C CA . LYS A 1 112 ? 4.908 2.901 -8.863 1.00 89.94 112 LYS A CA 1
ATOM 838 C C . LYS A 1 112 ? 3.737 2.061 -8.348 1.00 89.94 112 LYS A C 1
ATOM 840 O O . LYS A 1 112 ? 2.615 2.556 -8.290 1.00 89.94 112 LYS A O 1
ATOM 845 N N . ASP A 1 113 ? 3.995 0.820 -7.949 1.00 86.25 113 ASP A N 1
ATOM 846 C CA . ASP A 1 113 ? 2.961 -0.111 -7.493 1.00 86.25 113 ASP A CA 1
ATOM 847 C C . ASP A 1 113 ? 2.326 0.331 -6.160 1.00 86.25 113 ASP A C 1
ATOM 849 O O . ASP A 1 113 ? 1.102 0.279 -6.000 1.00 86.25 113 ASP A O 1
ATOM 853 N N . THR A 1 114 ? 3.135 0.794 -5.202 1.00 88.12 114 THR A N 1
ATOM 854 C CA . THR A 1 114 ? 2.686 1.087 -3.833 1.00 88.12 114 THR A CA 1
ATOM 855 C C . THR A 1 114 ? 2.152 2.505 -3.662 1.00 88.12 114 THR A C 1
ATOM 857 O O . THR A 1 114 ? 1.167 2.677 -2.948 1.00 88.12 114 THR A O 1
ATOM 860 N N . PHE A 1 115 ? 2.700 3.518 -4.341 1.00 90.75 115 PHE A N 1
ATOM 861 C CA . PHE A 1 115 ? 2.152 4.881 -4.281 1.00 90.75 115 PHE A CA 1
ATOM 862 C C . PHE A 1 115 ? 0.816 4.971 -5.014 1.00 90.75 115 PHE A C 1
ATOM 864 O O . PHE A 1 115 ? -0.125 5.550 -4.480 1.00 90.75 115 PHE A O 1
ATOM 871 N N . ASN A 1 116 ? 0.681 4.320 -6.175 1.00 83.50 116 ASN A N 1
ATOM 872 C CA . ASN A 1 116 ? -0.618 4.218 -6.844 1.00 83.50 116 ASN A CA 1
ATOM 873 C C . ASN A 1 116 ?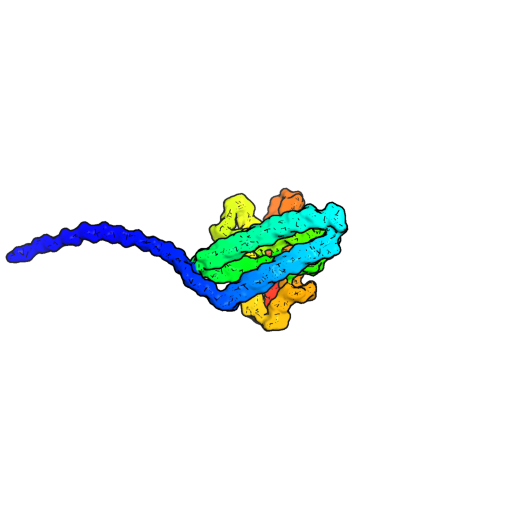 -1.635 3.463 -5.973 1.00 83.50 116 ASN A C 1
ATOM 875 O O . ASN A 1 116 ? -2.820 3.777 -5.993 1.00 83.50 116 ASN A O 1
ATOM 879 N N . SER A 1 117 ? -1.175 2.488 -5.177 1.00 78.94 117 SER A N 1
ATOM 880 C CA . SER A 1 117 ? -2.022 1.832 -4.178 1.00 78.94 117 SER A CA 1
ATOM 881 C C . SER A 1 117 ? -2.493 2.773 -3.081 1.00 78.94 117 SER A C 1
ATOM 883 O O . SER A 1 117 ? -3.643 2.691 -2.666 1.00 78.94 117 SER A O 1
ATOM 885 N N . ALA A 1 118 ? -1.582 3.583 -2.547 1.00 84.56 118 ALA A N 1
ATOM 886 C CA . ALA A 1 118 ? -1.864 4.475 -1.432 1.00 84.56 118 ALA A CA 1
ATOM 887 C C . ALA A 1 118 ? -2.813 5.611 -1.841 1.00 84.56 118 ALA A C 1
ATOM 889 O O . ALA A 1 118 ? -3.615 6.050 -1.024 1.00 84.56 118 ALA A O 1
ATOM 890 N N . ALA A 1 119 ? -2.768 6.017 -3.113 1.00 79.31 119 ALA A N 1
ATOM 891 C CA . ALA A 1 119 ? -3.677 6.989 -3.713 1.00 79.31 119 ALA A CA 1
ATOM 892 C C . ALA A 1 119 ? -5.081 6.430 -4.031 1.00 79.31 119 ALA A C 1
ATOM 894 O O . ALA A 1 119 ? -5.945 7.177 -4.491 1.00 79.31 119 ALA A O 1
ATOM 895 N N . ALA A 1 120 ? -5.323 5.124 -3.851 1.00 70.81 120 ALA A N 1
ATOM 896 C CA . ALA A 1 120 ? -6.604 4.523 -4.212 1.00 70.81 120 ALA A CA 1
ATOM 897 C C . ALA A 1 120 ? -7.754 5.108 -3.361 1.00 70.81 120 ALA A C 1
ATOM 899 O O . ALA A 1 120 ? -7.603 5.247 -2.142 1.00 70.81 120 ALA A O 1
ATOM 900 N N . PRO A 1 121 ? -8.908 5.436 -3.974 1.00 66.38 121 PRO A N 1
ATOM 901 C CA . PRO A 1 121 ? -10.044 5.988 -3.249 1.00 66.38 121 PRO A CA 1
ATOM 902 C C . PRO A 1 121 ? -10.640 4.969 -2.265 1.00 66.38 121 PRO A C 1
ATOM 904 O O . PRO A 1 121 ? -10.359 3.768 -2.310 1.00 66.38 121 PRO A O 1
ATOM 907 N N . ASN A 1 122 ? -11.478 5.454 -1.346 1.00 64.44 122 ASN A N 1
ATOM 908 C CA . ASN A 1 122 ? -12.225 4.562 -0.460 1.00 64.44 122 ASN A CA 1
ATOM 909 C C . ASN A 1 122 ? -13.257 3.733 -1.256 1.00 64.44 122 ASN A C 1
ATOM 911 O O . ASN A 1 122 ? -13.631 4.104 -2.364 1.00 64.44 122 ASN A O 1
ATOM 915 N N . ALA A 1 123 ? -13.746 2.629 -0.677 1.00 59.47 123 ALA A N 1
ATOM 916 C CA . ALA A 1 123 ? -14.672 1.706 -1.343 1.00 59.47 123 ALA A CA 1
ATOM 917 C C . ALA A 1 123 ? -15.934 2.393 -1.900 1.00 59.47 123 ALA A C 1
ATOM 919 O O . ALA A 1 123 ? -16.464 1.976 -2.925 1.00 59.47 123 ALA A O 1
ATOM 920 N N . LEU A 1 124 ? -16.408 3.450 -1.230 1.00 57.59 124 LEU A N 1
ATOM 921 C CA . LEU A 1 124 ? -17.598 4.214 -1.621 1.00 57.59 124 LEU A CA 1
ATOM 922 C C . LEU A 1 124 ? -17.314 5.220 -2.752 1.00 57.59 124 LEU A C 1
ATOM 924 O O . LEU A 1 124 ? -18.2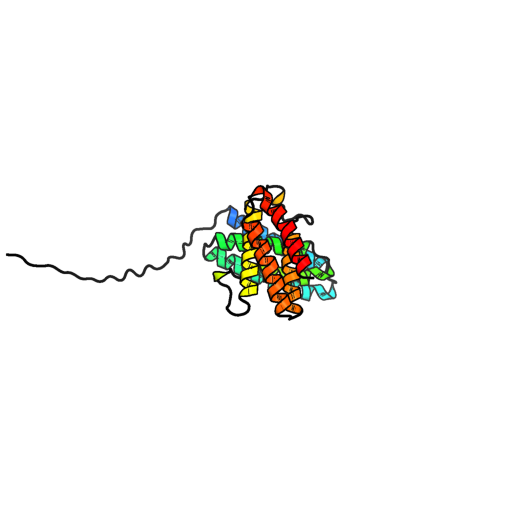32 5.622 -3.458 1.00 57.59 124 LEU A O 1
ATOM 928 N N . GLU A 1 125 ? -16.052 5.609 -2.926 1.00 65.62 125 GLU A N 1
ATOM 929 C CA . GLU A 1 125 ? -15.534 6.523 -3.949 1.00 65.62 125 GLU A CA 1
ATOM 930 C C . GLU A 1 125 ? -14.901 5.764 -5.134 1.00 65.62 125 GLU A C 1
ATOM 932 O O . GLU A 1 125 ? -14.320 6.380 -6.030 1.00 65.62 125 GLU A O 1
ATOM 937 N N . CYS A 1 126 ? -14.989 4.431 -5.153 1.00 70.00 126 CYS A N 1
ATOM 938 C CA . CYS A 1 126 ? -14.421 3.621 -6.220 1.00 70.00 126 CYS A CA 1
ATOM 939 C C . CYS A 1 126 ? -15.119 3.886 -7.563 1.00 70.00 126 CYS A C 1
ATOM 941 O O . CYS A 1 126 ? -16.351 3.840 -7.633 1.00 70.00 126 CYS A O 1
ATOM 943 N N . PRO A 1 127 ? -14.359 4.129 -8.648 1.00 72.81 127 PRO A N 1
ATOM 944 C CA . PRO A 1 127 ? -14.945 4.299 -9.969 1.00 72.81 127 PRO A CA 1
ATOM 945 C C . PRO A 1 127 ? -15.649 3.014 -10.429 1.00 72.81 127 PRO A C 1
ATOM 947 O O . PRO A 1 127 ? -15.325 1.909 -9.999 1.00 72.81 127 PRO A O 1
ATOM 950 N N . ASN A 1 128 ? -16.608 3.158 -11.349 1.00 70.25 128 ASN A N 1
ATOM 951 C CA . ASN A 1 128 ? -17.325 2.012 -11.924 1.00 70.25 128 ASN A CA 1
ATOM 952 C C . ASN A 1 128 ? -16.407 1.102 -12.757 1.00 70.25 128 ASN A C 1
ATOM 954 O O . ASN A 1 128 ? -16.653 -0.099 -12.850 1.00 70.25 128 ASN A O 1
ATOM 958 N N . ILE A 1 129 ? -15.356 1.669 -13.355 1.00 69.25 129 ILE A N 1
ATOM 959 C CA . ILE A 1 129 ? -14.302 0.895 -14.013 1.00 69.25 129 ILE A CA 1
ATOM 960 C C . ILE A 1 129 ? -13.410 0.313 -12.920 1.00 69.25 129 ILE A C 1
ATOM 962 O O . ILE A 1 129 ? -12.896 1.054 -12.088 1.00 69.25 129 ILE A O 1
ATOM 966 N N . ASP A 1 130 ? -13.232 -1.006 -12.951 1.00 72.94 130 ASP A N 1
ATOM 967 C CA . ASP A 1 130 ? -12.370 -1.743 -12.023 1.00 72.94 130 ASP A CA 1
ATOM 968 C C . ASP A 1 130 ? -12.774 -1.615 -10.536 1.00 72.94 130 ASP A C 1
ATOM 970 O O . ASP A 1 130 ? -11.964 -1.595 -9.602 1.00 72.94 130 ASP A O 1
ATOM 974 N N . LYS A 1 131 ? -14.092 -1.534 -10.310 1.00 82.75 131 LYS A N 1
ATOM 975 C CA . LYS A 1 131 ? -14.711 -1.417 -8.984 1.00 82.75 131 LYS A CA 1
ATOM 976 C C . LYS A 1 131 ? -14.240 -2.511 -8.022 1.00 82.75 131 LYS A C 1
ATOM 978 O O . LYS A 1 131 ? -13.939 -2.217 -6.871 1.00 82.75 131 LYS A O 1
ATOM 983 N N . ALA A 1 132 ? -14.114 -3.751 -8.500 1.00 86.62 132 ALA A N 1
ATOM 984 C CA . ALA A 1 132 ? -13.696 -4.889 -7.683 1.00 86.62 132 ALA A CA 1
ATOM 985 C C . ALA A 1 132 ? -12.247 -4.762 -7.179 1.00 86.62 132 ALA A C 1
ATOM 987 O O . ALA A 1 132 ? -11.977 -5.063 -6.010 1.00 86.62 132 ALA A O 1
ATOM 988 N N . TYR A 1 133 ? -11.316 -4.288 -8.017 1.00 84.44 133 TYR A N 1
ATOM 989 C CA . TYR A 1 133 ? -9.955 -3.964 -7.586 1.00 84.44 133 TYR A CA 1
ATOM 990 C C . TYR A 1 133 ? -9.975 -2.906 -6.490 1.00 84.44 133 TYR A C 1
ATOM 992 O O . TYR A 1 133 ? -9.411 -3.102 -5.411 1.00 84.44 133 TYR A O 1
ATOM 1000 N N . CYS A 1 134 ? -10.669 -1.799 -6.750 1.00 82.81 134 CYS A N 1
ATOM 1001 C CA . CYS A 1 134 ? -10.710 -0.668 -5.841 1.00 82.81 134 CYS A CA 1
ATOM 1002 C C . CYS A 1 134 ? -11.349 -1.026 -4.486 1.00 82.81 134 CYS A C 1
ATOM 1004 O O . CYS A 1 134 ? -10.777 -0.728 -3.435 1.00 82.81 134 CYS A O 1
ATOM 1006 N N . GLU A 1 135 ? -12.473 -1.748 -4.484 1.00 86.62 135 GLU A N 1
ATOM 1007 C CA . GLU A 1 135 ? -13.132 -2.227 -3.263 1.00 86.62 135 GLU A CA 1
ATOM 1008 C C . GLU A 1 135 ? -12.217 -3.152 -2.456 1.00 86.62 135 GLU A C 1
ATOM 1010 O O . GLU A 1 135 ? -12.067 -2.974 -1.244 1.00 86.62 135 GLU A O 1
ATOM 1015 N N . THR A 1 136 ? -11.539 -4.089 -3.126 1.00 89.81 136 THR A N 1
ATOM 1016 C CA . THR A 1 136 ? -10.588 -5.002 -2.475 1.00 89.81 136 THR A CA 1
ATOM 1017 C C . THR A 1 136 ? -9.436 -4.228 -1.837 1.00 89.81 136 THR A C 1
ATOM 1019 O O . THR A 1 136 ? -9.080 -4.472 -0.683 1.00 89.81 136 THR A O 1
ATOM 1022 N N . ARG A 1 137 ? -8.874 -3.238 -2.542 1.00 84.50 137 ARG A N 1
ATOM 1023 C CA . ARG A 1 137 ? -7.797 -2.382 -2.018 1.00 84.50 137 ARG A CA 1
ATOM 1024 C C . ARG A 1 137 ? -8.253 -1.560 -0.818 1.00 84.50 137 ARG A C 1
ATOM 1026 O O . ARG A 1 137 ? -7.560 -1.535 0.199 1.00 84.50 137 ARG A O 1
ATOM 1033 N N . SER A 1 138 ? -9.438 -0.959 -0.882 1.00 82.75 138 SER A N 1
ATOM 1034 C CA . SER A 1 138 ? -10.001 -0.214 0.246 1.00 82.75 138 SER A CA 1
ATOM 1035 C C . SER A 1 138 ? -10.228 -1.107 1.473 1.00 82.75 138 SER A C 1
ATOM 1037 O O . SER A 1 138 ? -9.936 -0.707 2.608 1.00 82.75 138 SER A O 1
ATOM 1039 N N . LYS A 1 139 ? -10.677 -2.348 1.260 1.00 88.38 139 LYS A N 1
ATOM 1040 C CA . LYS A 1 139 ? -10.869 -3.334 2.327 1.00 88.38 139 LYS A CA 1
ATOM 1041 C C . LYS A 1 139 ? -9.550 -3.743 2.982 1.00 88.38 139 LYS A C 1
ATOM 1043 O O . LYS A 1 139 ? -9.464 -3.767 4.210 1.00 88.38 139 LYS A O 1
ATOM 1048 N N . LEU A 1 140 ? -8.507 -3.985 2.186 1.00 89.56 140 LEU A N 1
ATOM 1049 C CA . LEU A 1 140 ? -7.156 -4.265 2.683 1.00 89.56 140 LEU A CA 1
ATOM 1050 C C . LEU A 1 140 ? -6.613 -3.106 3.528 1.00 89.56 140 LEU A C 1
ATOM 1052 O O . LEU A 1 140 ? -6.131 -3.333 4.639 1.00 89.56 140 LEU A O 1
ATOM 1056 N N . ASN A 1 141 ? -6.762 -1.861 3.064 1.00 82.94 141 ASN A N 1
ATOM 1057 C CA . ASN A 1 141 ? -6.333 -0.697 3.841 1.00 82.94 141 ASN A CA 1
ATOM 1058 C C . ASN A 1 141 ? -7.116 -0.570 5.163 1.00 82.94 141 ASN A C 1
ATOM 1060 O O . ASN A 1 141 ? -6.553 -0.186 6.187 1.00 82.94 141 ASN A O 1
ATOM 1064 N N . THR A 1 142 ? -8.405 -0.927 5.172 1.00 85.06 142 THR A N 1
ATOM 1065 C CA . THR A 1 142 ? -9.223 -0.952 6.397 1.00 85.06 142 THR A CA 1
ATOM 1066 C C . THR A 1 142 ? -8.725 -2.004 7.390 1.00 85.06 142 THR A C 1
ATOM 1068 O O . THR A 1 142 ? -8.571 -1.709 8.576 1.00 85.06 142 THR A O 1
ATOM 1071 N N . ALA A 1 143 ? -8.416 -3.214 6.917 1.00 90.50 143 ALA A N 1
ATOM 1072 C CA . ALA A 1 143 ? -7.828 -4.267 7.743 1.00 90.50 143 ALA A CA 1
ATOM 1073 C C . ALA A 1 143 ? -6.502 -3.812 8.380 1.00 90.50 143 ALA A C 1
ATOM 1075 O O . ALA A 1 143 ? -6.299 -3.975 9.584 1.00 90.50 143 ALA A O 1
ATOM 1076 N N . ILE A 1 144 ? -5.642 -3.161 7.595 1.00 86.56 144 ILE A N 1
ATOM 1077 C CA . ILE A 1 144 ? -4.356 -2.607 8.035 1.00 86.56 144 ILE A CA 1
ATOM 1078 C C . ILE A 1 144 ? -4.525 -1.510 9.085 1.00 86.56 144 ILE A C 1
ATOM 1080 O O . ILE A 1 144 ? -3.825 -1.526 10.096 1.00 86.56 144 ILE A O 1
ATOM 1084 N N . LEU A 1 145 ? -5.469 -0.584 8.895 1.00 83.06 145 LEU A N 1
ATOM 1085 C CA . LEU A 1 145 ? -5.784 0.424 9.909 1.00 83.06 145 LEU A CA 1
ATOM 1086 C C . LEU A 1 145 ? -6.192 -0.229 11.232 1.00 83.06 145 LEU A C 1
ATOM 1088 O O . LEU A 1 145 ? -5.747 0.206 12.291 1.00 83.06 145 LEU A O 1
ATOM 1092 N N . GLY A 1 146 ? -6.987 -1.301 11.170 1.00 85.50 146 GLY A N 1
ATOM 1093 C CA . GLY A 1 146 ? -7.349 -2.095 12.342 1.00 85.50 146 GLY A CA 1
ATOM 1094 C C . GLY A 1 146 ? -6.132 -2.710 13.038 1.00 85.50 146 GLY A C 1
ATOM 1095 O O . GLY A 1 146 ? -6.051 -2.672 14.264 1.00 85.50 146 GLY A O 1
ATOM 1096 N N . VAL A 1 147 ? -5.166 -3.231 12.272 1.00 88.12 147 VAL A N 1
ATOM 1097 C CA . VAL A 1 147 ? -3.895 -3.752 12.804 1.00 88.12 147 VAL A CA 1
ATOM 1098 C C . VAL A 1 147 ? -3.093 -2.641 13.478 1.00 88.12 147 VAL A C 1
ATOM 1100 O O . VAL A 1 147 ? -2.656 -2.817 14.607 1.00 88.12 147 VAL A O 1
ATOM 1103 N N . VAL A 1 148 ? -2.929 -1.482 12.835 1.00 84.12 148 VAL A N 1
ATOM 1104 C CA . VAL A 1 148 ? -2.156 -0.357 13.391 1.00 84.12 148 VAL A CA 1
ATOM 1105 C C . VAL A 1 148 ? -2.812 0.219 14.640 1.00 84.12 148 VAL A C 1
ATOM 1107 O O . VAL A 1 148 ? -2.115 0.529 15.604 1.00 84.12 148 VAL A O 1
ATOM 1110 N N . ALA A 1 149 ? -4.139 0.336 14.659 1.00 83.19 149 ALA A N 1
ATOM 1111 C CA . ALA A 1 149 ? -4.871 0.787 15.837 1.00 83.19 149 ALA A CA 1
ATOM 1112 C C . ALA A 1 149 ? -4.656 -0.160 17.030 1.00 83.19 149 ALA A C 1
ATOM 1114 O O . ALA A 1 149 ? -4.463 0.306 18.152 1.00 83.19 149 ALA A O 1
ATOM 1115 N N . ALA A 1 150 ? -4.626 -1.471 16.775 1.00 85.81 150 ALA A N 1
ATOM 1116 C CA . ALA A 1 150 ? -4.443 -2.501 17.793 1.00 85.81 150 ALA A CA 1
ATOM 1117 C C . ALA A 1 150 ? -2.974 -2.804 18.147 1.00 85.81 150 ALA A C 1
ATOM 1119 O O . ALA A 1 150 ? -2.713 -3.445 19.162 1.00 85.81 150 ALA A O 1
ATOM 1120 N N . ALA A 1 151 ? -2.022 -2.359 17.326 1.00 79.31 151 ALA A N 1
ATOM 1121 C CA . ALA A 1 151 ? -0.612 -2.692 17.470 1.00 79.31 151 ALA A CA 1
ATOM 1122 C C . ALA A 1 151 ? 0.005 -2.099 18.749 1.00 79.31 151 ALA A C 1
ATOM 1124 O O . ALA A 1 151 ? -0.203 -0.921 19.082 1.00 79.31 151 ALA A O 1
ATOM 1125 N N . SER A 1 152 ? 0.832 -2.904 19.423 1.00 75.38 152 SER A N 1
ATOM 1126 C CA . SER A 1 152 ? 1.705 -2.430 20.499 1.00 75.38 152 SER A CA 1
ATOM 1127 C C . SER A 1 152 ? 2.715 -1.395 19.969 1.00 75.38 152 SER A C 1
ATOM 1129 O O . SER A 1 152 ? 2.969 -1.335 18.759 1.00 75.38 152 SER A O 1
ATOM 1131 N N . PRO A 1 153 ? 3.320 -0.564 20.835 1.00 68.69 153 PRO A N 1
ATOM 1132 C CA . PRO A 1 153 ? 4.371 0.368 20.423 1.00 68.69 153 PRO A CA 1
ATOM 1133 C C . PRO A 1 153 ? 5.524 -0.305 19.659 1.00 68.69 153 PRO A C 1
ATOM 1135 O O . PRO A 1 153 ? 6.044 0.276 18.707 1.00 68.69 153 PRO A O 1
ATOM 1138 N N . GLU A 1 154 ? 5.890 -1.542 20.010 1.00 65.88 154 GLU A N 1
ATOM 1139 C CA . GLU A 1 154 ? 6.901 -2.322 19.287 1.00 65.88 154 GLU A CA 1
ATOM 1140 C C . GLU A 1 154 ? 6.426 -2.716 17.883 1.00 65.88 154 GLU A C 1
ATOM 1142 O O . GLU A 1 154 ? 7.185 -2.604 16.922 1.00 65.88 154 GLU A O 1
ATOM 1147 N N . GLN A 1 155 ? 5.159 -3.111 17.741 1.00 66.19 155 GLN A N 1
ATOM 1148 C CA . GLN A 1 155 ? 4.551 -3.517 16.468 1.00 66.19 155 GLN A CA 1
ATOM 1149 C C . GLN A 1 155 ? 4.276 -2.331 15.524 1.00 66.19 155 GLN A C 1
ATOM 1151 O O . GLN A 1 155 ? 4.180 -2.510 14.311 1.00 66.19 155 GLN A O 1
ATOM 1156 N N . LYS A 1 156 ? 4.187 -1.105 16.059 1.00 64.25 156 LYS A N 1
ATOM 1157 C CA . LYS A 1 156 ? 4.007 0.144 15.294 1.00 64.25 156 LYS A CA 1
ATOM 1158 C C . LYS A 1 156 ? 5.282 0.652 14.620 1.00 64.25 156 LYS A C 1
ATOM 1160 O O . LYS A 1 156 ? 5.224 1.656 13.905 1.00 64.25 156 LYS A O 1
ATOM 1165 N N . LYS A 1 157 ? 6.429 -0.012 14.805 1.00 65.50 157 LYS A N 1
ATOM 1166 C CA . LYS A 1 157 ? 7.695 0.344 14.146 1.00 65.50 157 LYS A CA 1
ATOM 1167 C C . LYS A 1 157 ? 7.651 0.001 12.651 1.00 65.50 157 LYS A C 1
ATOM 1169 O O . LYS A 1 157 ? 8.256 -0.952 12.179 1.00 65.50 157 LYS A O 1
ATOM 1174 N N . LEU A 1 158 ? 6.938 0.830 11.893 1.00 65.69 158 LEU A N 1
ATOM 1175 C CA . LEU A 1 158 ? 6.817 0.769 10.434 1.00 65.69 158 LEU A CA 1
ATOM 1176 C C . LEU A 1 158 ? 8.125 1.087 9.694 1.00 65.69 158 LEU A C 1
ATOM 1178 O O . LEU A 1 158 ? 8.181 0.888 8.490 1.00 65.69 158 LEU A O 1
ATOM 1182 N N . GLY A 1 159 ? 9.145 1.627 10.367 1.00 60.50 159 GLY A N 1
ATOM 1183 C CA . GLY A 1 159 ? 10.438 1.949 9.746 1.00 60.50 159 GLY A CA 1
ATOM 1184 C C . GLY A 1 159 ? 11.406 0.764 9.663 1.00 60.50 159 GLY A C 1
ATOM 1185 O O . GLY A 1 159 ? 12.403 0.844 8.951 1.00 60.50 159 GLY A O 1
ATOM 1186 N N . ASP A 1 160 ? 11.121 -0.332 10.372 1.00 68.75 160 ASP A N 1
ATOM 1187 C CA . ASP A 1 160 ? 11.981 -1.513 10.380 1.00 68.75 160 ASP A CA 1
ATOM 1188 C C . ASP A 1 160 ? 11.812 -2.315 9.081 1.00 68.75 160 ASP A C 1
ATOM 1190 O O . ASP A 1 160 ? 10.689 -2.635 8.675 1.00 68.75 160 ASP A O 1
ATOM 1194 N N . LYS A 1 161 ? 12.935 -2.680 8.452 1.00 64.69 161 LYS A N 1
ATOM 1195 C CA . LYS A 1 161 ? 12.978 -3.574 7.287 1.00 64.69 161 LYS A CA 1
ATOM 1196 C C . LYS A 1 161 ? 12.332 -4.926 7.576 1.00 64.69 161 LYS A C 1
ATOM 1198 O O . LYS A 1 161 ? 11.864 -5.584 6.651 1.00 64.69 161 LYS A O 1
ATOM 1203 N N . ASP A 1 162 ? 12.298 -5.333 8.846 1.00 67.69 162 ASP A N 1
ATOM 1204 C CA . ASP A 1 162 ? 11.722 -6.592 9.299 1.00 67.69 162 ASP A CA 1
ATOM 1205 C C . ASP A 1 162 ? 10.272 -6.487 9.769 1.00 67.69 162 ASP A C 1
ATOM 1207 O O . ASP A 1 162 ? 9.670 -7.491 10.146 1.00 67.69 162 ASP A O 1
ATOM 1211 N N . SER A 1 163 ? 9.661 -5.308 9.626 1.00 76.50 163 SER A N 1
ATOM 1212 C CA . SER A 1 163 ? 8.255 -5.098 9.950 1.00 76.50 163 SER A CA 1
ATOM 1213 C C . SER A 1 163 ? 7.336 -5.983 9.095 1.00 76.50 163 SER A C 1
ATOM 1215 O O . SER A 1 163 ? 7.272 -5.877 7.866 1.00 76.50 163 SER A O 1
ATOM 1217 N N . THR A 1 164 ? 6.571 -6.849 9.764 1.00 81.25 164 THR A N 1
ATOM 1218 C CA . THR A 1 164 ? 5.609 -7.773 9.143 1.00 81.25 164 THR A CA 1
ATOM 1219 C C . THR A 1 164 ? 4.513 -7.044 8.365 1.00 81.25 164 THR A C 1
ATOM 1221 O O . THR A 1 164 ? 4.017 -7.550 7.356 1.00 81.25 164 THR A O 1
ATOM 1224 N N . LEU A 1 165 ? 4.130 -5.844 8.806 1.00 83.56 165 LEU A N 1
ATOM 1225 C CA . LEU A 1 165 ? 2.994 -5.111 8.256 1.00 83.56 165 LEU A CA 1
ATOM 1226 C C . LEU A 1 165 ? 3.263 -4.574 6.827 1.00 83.56 165 LEU A C 1
ATOM 1228 O O . LEU A 1 165 ? 2.512 -4.944 5.918 1.00 83.56 165 LEU A O 1
ATOM 1232 N N . PRO A 1 166 ? 4.342 -3.808 6.559 1.00 82.19 166 PRO A N 1
ATOM 1233 C CA . PRO A 1 166 ? 4.755 -3.460 5.198 1.00 82.19 166 PRO A CA 1
ATOM 1234 C C . PRO A 1 166 ? 5.001 -4.682 4.301 1.00 82.19 166 PRO A C 1
ATOM 1236 O O . PRO A 1 166 ? 4.554 -4.687 3.156 1.00 82.19 166 PRO A O 1
ATOM 1239 N N . LYS A 1 167 ? 5.641 -5.750 4.805 1.00 83.69 167 LYS A N 1
ATOM 1240 C CA . LYS A 1 167 ? 5.890 -6.977 4.018 1.00 83.69 167 LYS A CA 1
ATOM 1241 C C . LYS A 1 167 ? 4.590 -7.657 3.568 1.00 83.69 167 LYS A C 1
ATOM 1243 O O . LYS A 1 167 ? 4.453 -8.031 2.401 1.00 83.69 167 LYS A O 1
ATOM 1248 N N . SER A 1 168 ? 3.618 -7.781 4.474 1.00 87.44 168 SER A N 1
ATOM 1249 C CA . SER A 1 168 ? 2.320 -8.401 4.175 1.00 87.44 168 SER A CA 1
ATOM 1250 C C . SER A 1 168 ? 1.546 -7.594 3.135 1.00 87.44 168 SER A C 1
ATOM 1252 O O . SER A 1 168 ? 1.016 -8.160 2.181 1.00 87.44 168 SER A O 1
ATOM 1254 N N . MET A 1 169 ? 1.533 -6.264 3.268 1.00 86.00 169 MET A N 1
ATOM 1255 C CA . MET A 1 169 ? 0.850 -5.401 2.304 1.00 86.00 169 MET A CA 1
ATOM 1256 C C . MET A 1 169 ? 1.550 -5.387 0.941 1.00 86.00 169 MET A C 1
ATOM 1258 O O . MET A 1 169 ? 0.877 -5.460 -0.084 1.00 86.00 169 MET A O 1
ATOM 1262 N N . HIS A 1 170 ? 2.885 -5.373 0.902 1.00 84.75 170 HIS A N 1
ATOM 1263 C CA . HIS A 1 170 ? 3.625 -5.487 -0.355 1.00 84.75 170 HIS A CA 1
ATOM 1264 C C . HIS A 1 170 ? 3.276 -6.783 -1.098 1.00 84.75 170 HIS A C 1
ATOM 1266 O O . HIS A 1 170 ? 3.007 -6.756 -2.296 1.00 84.75 170 HIS A O 1
ATOM 1272 N N . THR A 1 171 ? 3.210 -7.903 -0.372 1.00 88.50 171 THR A N 1
ATOM 1273 C CA . THR A 1 171 ? 2.824 -9.207 -0.930 1.00 88.50 171 THR A CA 1
ATOM 1274 C C . THR A 1 171 ? 1.417 -9.163 -1.528 1.00 88.50 171 THR A C 1
ATOM 1276 O O . THR A 1 171 ? 1.218 -9.619 -2.654 1.00 88.50 171 THR A O 1
ATOM 1279 N N . ALA A 1 172 ? 0.454 -8.567 -0.816 1.00 90.81 172 ALA A N 1
ATOM 1280 C CA . ALA A 1 172 ? -0.912 -8.413 -1.308 1.00 90.81 172 ALA A CA 1
ATOM 1281 C C . ALA A 1 172 ? -0.984 -7.554 -2.577 1.00 90.81 172 ALA A C 1
ATOM 1283 O O . ALA A 1 172 ? -1.549 -7.980 -3.583 1.00 90.81 172 ALA A O 1
ATOM 1284 N N . ILE A 1 173 ? -0.356 -6.374 -2.560 1.00 86.56 173 ILE A N 1
ATOM 1285 C CA . ILE A 1 173 ? -0.318 -5.463 -3.710 1.00 86.56 173 ILE A CA 1
ATOM 1286 C C . ILE A 1 173 ? 0.328 -6.143 -4.918 1.00 86.56 173 ILE A C 1
ATOM 1288 O O . ILE A 1 173 ? -0.228 -6.094 -6.011 1.00 86.56 173 ILE A O 1
ATOM 1292 N N . SER A 1 174 ? 1.479 -6.786 -4.718 1.00 86.50 174 SER A N 1
ATOM 1293 C CA . SER A 1 174 ? 2.235 -7.442 -5.785 1.00 86.50 174 SER A CA 1
ATOM 1294 C C . SER A 1 174 ? 1.440 -8.580 -6.427 1.00 86.50 174 SER A C 1
ATOM 1296 O O . SER A 1 174 ? 1.341 -8.642 -7.650 1.00 86.50 174 SER A O 1
ATOM 1298 N N . THR A 1 175 ? 0.801 -9.429 -5.614 1.00 90.88 175 THR A N 1
ATOM 1299 C CA . THR A 1 175 ? -0.005 -10.561 -6.103 1.00 90.88 175 THR A CA 1
ATOM 1300 C C . THR A 1 175 ? -1.211 -10.079 -6.905 1.00 90.88 175 THR A C 1
ATOM 1302 O O . THR A 1 175 ? -1.453 -10.570 -8.004 1.00 90.88 175 THR A O 1
ATOM 1305 N N . ILE A 1 176 ? -1.933 -9.070 -6.402 1.00 89.94 176 ILE A N 1
ATOM 1306 C CA . ILE A 1 176 ? -3.069 -8.486 -7.127 1.00 89.94 176 ILE A CA 1
ATOM 1307 C C . ILE A 1 176 ? -2.586 -7.859 -8.439 1.00 89.94 176 ILE A C 1
ATOM 1309 O O . ILE A 1 176 ? -3.123 -8.171 -9.494 1.00 89.94 176 ILE A O 1
ATOM 1313 N N . ASN A 1 177 ? -1.552 -7.014 -8.402 1.00 86.50 177 ASN A N 1
ATOM 1314 C CA . ASN A 1 177 ? -1.048 -6.348 -9.605 1.00 86.50 177 ASN A CA 1
ATOM 1315 C C . ASN A 1 177 ? -0.559 -7.359 -10.657 1.00 86.50 177 ASN A C 1
ATOM 1317 O O . ASN A 1 177 ? -0.731 -7.115 -11.848 1.00 86.50 177 ASN A O 1
ATOM 1321 N N . LYS A 1 178 ? 0.029 -8.486 -10.232 1.00 86.94 178 LYS A N 1
ATOM 1322 C CA . LYS A 1 178 ? 0.434 -9.570 -11.133 1.00 86.94 178 LYS A CA 1
ATOM 1323 C C . LYS A 1 178 ? -0.773 -10.201 -11.832 1.00 86.94 178 LYS A C 1
ATOM 1325 O O . LYS A 1 178 ? -0.766 -10.268 -13.052 1.00 86.94 178 LYS A O 1
ATOM 1330 N N . ALA A 1 179 ? -1.823 -10.566 -11.093 1.00 88.06 179 ALA A N 1
ATOM 1331 C CA . ALA A 1 179 ? -3.035 -11.138 -11.688 1.00 88.06 179 ALA A CA 1
ATOM 1332 C C . ALA A 1 179 ? -3.651 -10.214 -12.756 1.00 88.06 179 ALA A C 1
ATOM 1334 O O . ALA A 1 179 ? -4.055 -10.668 -13.822 1.00 88.06 179 ALA A O 1
ATOM 1335 N N . TYR A 1 180 ? -3.651 -8.900 -12.506 1.00 85.50 180 TYR A N 1
ATOM 1336 C CA . TYR A 1 180 ? -4.103 -7.903 -13.484 1.00 85.50 180 TYR A CA 1
ATOM 1337 C C . TYR A 1 180 ? -3.183 -7.776 -14.700 1.00 85.50 180 TYR A C 1
ATOM 1339 O O . TYR A 1 180 ? -3.663 -7.525 -15.802 1.00 85.50 180 TYR A O 1
ATOM 1347 N N . ALA A 1 181 ? -1.870 -7.928 -14.517 1.00 83.75 181 ALA A N 1
ATOM 1348 C CA . ALA A 1 181 ? -0.916 -7.902 -15.621 1.00 83.75 181 ALA A CA 1
ATOM 1349 C C . ALA A 1 181 ? -1.049 -9.134 -16.531 1.00 83.75 181 ALA A C 1
ATOM 1351 O O . ALA A 1 181 ? -0.859 -9.008 -17.740 1.00 83.75 181 ALA A O 1
ATOM 1352 N N . ASP A 1 182 ? -1.398 -10.289 -15.960 1.00 84.50 182 ASP A N 1
ATOM 1353 C CA . ASP A 1 182 ? -1.596 -11.542 -16.694 1.00 84.50 182 ASP A CA 1
ATOM 1354 C C . ASP A 1 182 ? -2.926 -11.549 -17.480 1.00 84.50 182 ASP A C 1
ATOM 1356 O O . ASP A 1 182 ? -3.043 -12.233 -18.496 1.00 84.50 182 ASP A O 1
ATOM 1360 N N . GLY A 1 183 ? -3.911 -10.747 -17.055 1.00 80.50 183 GLY A N 1
ATOM 1361 C CA . GLY A 1 183 ? -5.145 -10.481 -17.806 1.00 80.50 183 GLY A CA 1
ATOM 1362 C C . GLY A 1 183 ? -6.162 -11.629 -17.831 1.00 80.50 183 GLY A C 1
ATOM 1363 O O . GLY A 1 183 ? -7.105 -11.581 -18.617 1.00 80.50 183 GLY A O 1
ATOM 1364 N N . ASP A 1 184 ? -5.990 -12.658 -16.996 1.00 89.94 184 ASP A N 1
ATOM 1365 C CA . ASP A 1 184 ? -6.974 -13.732 -16.828 1.00 89.94 184 ASP A CA 1
ATOM 1366 C C . ASP A 1 184 ? -8.053 -13.309 -15.820 1.00 89.94 184 ASP A C 1
ATOM 1368 O O . ASP A 1 184 ? -7.827 -13.282 -14.609 1.00 89.94 184 ASP A O 1
ATOM 1372 N N . ASP A 1 185 ? -9.254 -13.017 -16.322 1.00 89.06 185 ASP A N 1
ATOM 1373 C CA . ASP A 1 185 ? -10.407 -12.600 -15.517 1.00 89.06 185 ASP A CA 1
ATOM 1374 C C . ASP A 1 185 ? -10.743 -13.575 -14.376 1.00 89.06 185 ASP A C 1
ATOM 1376 O O . ASP A 1 185 ? -11.173 -13.151 -13.297 1.00 89.06 185 ASP A O 1
ATOM 1380 N N . LYS A 1 186 ? -10.549 -14.887 -14.578 1.00 90.38 186 LYS A N 1
ATOM 1381 C CA . LYS A 1 186 ? -10.809 -15.887 -13.531 1.00 90.38 186 LYS A CA 1
ATOM 1382 C C . LYS A 1 186 ? -9.766 -15.794 -12.432 1.00 90.38 186 LYS A C 1
ATOM 1384 O O . LYS A 1 186 ? -10.121 -15.869 -11.255 1.00 90.38 186 LYS A O 1
ATOM 1389 N N . GLU A 1 187 ? -8.507 -15.617 -12.811 1.00 90.06 187 GLU A N 1
ATOM 1390 C CA . GLU A 1 187 ? -7.405 -15.464 -11.870 1.00 90.06 187 GLU A CA 1
ATOM 1391 C C . GLU A 1 187 ? -7.536 -14.164 -11.075 1.00 90.06 187 GLU A C 1
ATOM 1393 O O . GLU A 1 187 ? -7.463 -14.178 -9.845 1.00 90.06 187 GLU A O 1
ATOM 1398 N N . ILE A 1 188 ? -7.859 -13.061 -11.753 1.00 90.25 188 ILE A N 1
ATOM 1399 C CA . ILE A 1 188 ? -8.166 -11.773 -11.129 1.00 90.25 188 ILE A CA 1
ATOM 1400 C C . ILE A 1 188 ? -9.282 -11.938 -10.093 1.00 90.25 188 ILE A C 1
ATOM 1402 O O . ILE A 1 188 ? -9.093 -11.606 -8.920 1.00 90.25 188 ILE A O 1
ATOM 1406 N N . ALA A 1 189 ? -10.432 -12.497 -10.483 1.00 91.69 189 ALA A N 1
ATOM 1407 C CA . ALA A 1 189 ? -11.566 -12.675 -9.578 1.00 91.69 189 ALA A CA 1
ATOM 1408 C C . ALA A 1 189 ? -11.202 -13.534 -8.356 1.00 91.69 189 ALA A C 1
ATOM 1410 O O . ALA A 1 189 ? -11.593 -13.229 -7.225 1.00 91.69 189 ALA A O 1
ATOM 1411 N N . ARG A 1 190 ? -10.416 -14.590 -8.569 1.00 93.75 190 ARG A N 1
ATOM 1412 C CA . ARG A 1 190 ? -9.977 -15.521 -7.530 1.00 93.75 190 ARG A CA 1
ATOM 1413 C C . ARG A 1 190 ? -9.017 -14.872 -6.534 1.00 93.75 190 ARG A C 1
ATOM 1415 O O . ARG A 1 190 ? -9.223 -15.008 -5.326 1.00 93.75 190 ARG A O 1
ATOM 1422 N N . VAL A 1 191 ? -8.019 -14.131 -7.016 1.00 94.25 191 VAL A N 1
ATOM 1423 C CA . VAL A 1 191 ? -7.061 -13.396 -6.176 1.00 94.25 191 VAL A CA 1
ATOM 1424 C C . VAL A 1 191 ? -7.776 -12.326 -5.352 1.00 94.25 191 VAL A C 1
ATOM 1426 O O . VAL A 1 191 ? -7.567 -12.241 -4.139 1.00 94.25 191 VAL A O 1
ATOM 1429 N N . LEU A 1 192 ? -8.676 -11.551 -5.965 1.00 93.94 192 LEU A N 1
ATOM 1430 C CA . LEU A 1 192 ? -9.463 -10.546 -5.243 1.00 93.94 192 LEU A CA 1
ATOM 1431 C C . LEU A 1 192 ? -10.353 -11.183 -4.171 1.00 93.94 192 LEU A C 1
ATOM 1433 O O . LEU A 1 192 ? -10.405 -10.693 -3.043 1.00 93.94 192 LEU A O 1
ATOM 1437 N N . ALA A 1 193 ? -11.025 -12.296 -4.479 1.00 94.69 193 ALA A N 1
ATOM 1438 C CA . ALA A 1 193 ? -11.852 -13.013 -3.510 1.00 94.69 193 ALA A CA 1
ATOM 1439 C C . ALA A 1 193 ? -11.026 -13.532 -2.320 1.00 94.69 193 ALA A C 1
ATOM 1441 O O . ALA A 1 193 ? -11.444 -13.384 -1.166 1.00 94.69 193 ALA A O 1
ATOM 1442 N N . ALA A 1 194 ? -9.835 -14.083 -2.577 1.00 96.50 194 ALA A N 1
ATOM 1443 C CA . ALA A 1 194 ? -8.931 -14.561 -1.534 1.00 96.50 194 ALA A CA 1
ATOM 1444 C C . ALA A 1 194 ? -8.492 -13.426 -0.594 1.00 96.50 194 ALA A C 1
ATOM 1446 O O . ALA A 1 194 ? -8.582 -13.568 0.629 1.00 96.50 194 ALA A O 1
ATOM 1447 N N . TYR A 1 195 ? -8.089 -12.276 -1.143 1.00 96.00 195 TYR A N 1
ATOM 1448 C CA . TYR A 1 195 ? -7.683 -11.124 -0.336 1.00 96.00 195 TYR A CA 1
ATOM 1449 C C . TYR A 1 195 ? -8.848 -10.438 0.380 1.00 96.00 195 TYR A C 1
ATOM 1451 O O . TYR A 1 195 ? -8.671 -9.994 1.513 1.00 96.00 195 TYR A O 1
ATOM 1459 N N . ASN A 1 196 ? -10.050 -10.421 -0.200 1.00 95.44 196 ASN A N 1
ATOM 1460 C CA . ASN A 1 196 ? -11.246 -9.951 0.499 1.00 95.44 196 ASN A CA 1
ATOM 1461 C C . ASN A 1 196 ? -11.556 -10.811 1.729 1.00 95.44 196 ASN A C 1
ATOM 1463 O O . ASN A 1 196 ? -11.754 -10.270 2.817 1.00 95.44 196 ASN A O 1
ATOM 1467 N N . LYS A 1 197 ? -11.512 -12.142 1.590 1.00 96.31 197 LYS A N 1
ATOM 1468 C CA . LYS A 1 197 ? -11.709 -13.077 2.708 1.00 96.31 197 LYS A CA 1
ATOM 1469 C C . LYS A 1 197 ? -10.620 -12.937 3.776 1.00 96.31 197 LYS A C 1
ATOM 1471 O O . LYS A 1 197 ? -10.904 -12.999 4.977 1.00 96.31 197 LYS A O 1
ATOM 1476 N N . ALA A 1 198 ? -9.373 -12.740 3.353 1.00 96.69 198 ALA A N 1
ATOM 1477 C CA . ALA A 1 198 ? -8.262 -12.494 4.263 1.00 96.69 198 ALA A CA 1
ATOM 1478 C C . ALA A 1 198 ? -8.467 -11.188 5.049 1.00 96.69 198 ALA A C 1
ATOM 1480 O O . ALA A 1 198 ? -8.333 -11.188 6.273 1.00 96.69 198 ALA A O 1
ATOM 1481 N N . ALA A 1 199 ? -8.871 -10.106 4.376 1.00 95.44 199 ALA A N 1
ATOM 1482 C CA . ALA A 1 199 ? -9.175 -8.825 5.006 1.00 95.44 199 ALA A CA 1
ATOM 1483 C C . ALA A 1 199 ? -10.339 -8.929 6.006 1.00 95.44 199 ALA A C 1
ATOM 1485 O O . ALA A 1 199 ? -10.216 -8.427 7.122 1.00 95.44 199 ALA A O 1
ATOM 1486 N N . ASP A 1 200 ? -11.422 -9.636 5.660 1.00 97.38 200 ASP A N 1
ATOM 1487 C CA . ASP A 1 200 ? -12.542 -9.894 6.580 1.00 97.38 200 ASP A CA 1
ATOM 1488 C C . ASP A 1 200 ? -12.080 -10.600 7.857 1.00 97.38 200 ASP A C 1
ATOM 1490 O O . ASP A 1 200 ? -12.461 -10.214 8.962 1.00 97.38 2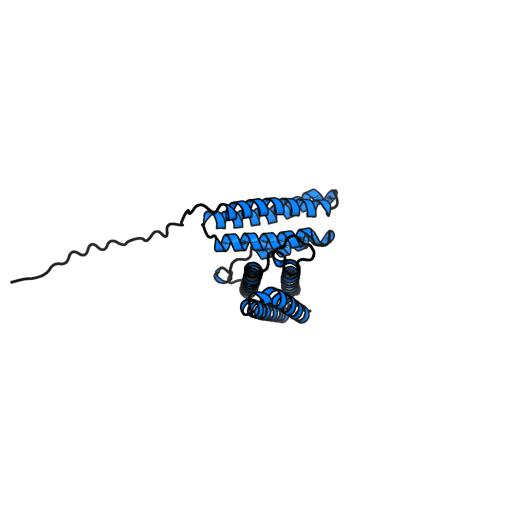00 ASP A O 1
ATOM 1494 N N . SER A 1 201 ? -11.192 -11.586 7.715 1.00 97.38 201 SER A N 1
ATOM 1495 C CA . SER A 1 201 ? -10.631 -12.318 8.853 1.00 97.38 201 SER A CA 1
ATOM 1496 C C . SER A 1 201 ? -9.831 -11.397 9.784 1.00 97.38 201 SER A C 1
ATOM 1498 O O . SER A 1 201 ? -9.959 -11.482 11.002 1.00 97.38 201 SER A O 1
ATOM 1500 N N . VAL A 1 202 ? -9.043 -10.468 9.231 1.00 96.62 202 VAL A N 1
ATOM 1501 C CA . VAL A 1 202 ? -8.277 -9.478 10.015 1.00 96.62 202 VAL A CA 1
ATOM 1502 C C . VAL A 1 202 ? -9.196 -8.471 10.706 1.00 96.62 202 VAL A C 1
ATOM 1504 O O . VAL A 1 202 ? -8.974 -8.102 11.863 1.00 96.62 202 VAL A O 1
ATOM 1507 N N . ILE A 1 203 ? -10.242 -8.015 10.015 1.00 95.81 203 ILE A N 1
ATOM 1508 C CA . ILE A 1 203 ? -11.222 -7.075 10.568 1.00 95.81 203 ILE A CA 1
ATOM 1509 C C . ILE A 1 203 ? -11.969 -7.720 11.742 1.00 95.81 203 ILE A C 1
ATOM 1511 O O . ILE A 1 203 ? -12.093 -7.083 12.789 1.00 95.81 203 ILE A O 1
ATOM 1515 N N . ALA A 1 204 ? -12.373 -8.984 11.611 1.00 96.88 204 ALA A N 1
ATOM 1516 C CA . ALA A 1 204 ? -13.081 -9.732 12.648 1.00 96.88 204 ALA A CA 1
ATOM 1517 C C . ALA A 1 204 ? -12.189 -10.185 13.821 1.00 96.88 204 ALA A C 1
ATOM 1519 O O . ALA A 1 204 ? -12.700 -10.442 14.908 1.00 96.88 204 ALA A O 1
ATOM 1520 N N . ALA A 1 205 ? -10.869 -10.284 13.627 1.00 97.06 205 ALA A N 1
ATOM 1521 C CA . ALA A 1 205 ? -9.955 -10.778 14.655 1.00 97.06 205 ALA A CA 1
ATOM 1522 C C . ALA A 1 205 ? -9.910 -9.878 15.912 1.00 97.06 205 ALA A C 1
ATOM 1524 O O . ALA A 1 205 ? -9.977 -8.645 15.781 1.00 97.06 205 ALA A O 1
ATOM 1525 N N . PRO A 1 206 ? -9.720 -10.456 17.116 1.00 94.56 206 PRO A N 1
ATOM 1526 C CA . PRO A 1 206 ? -9.455 -9.697 18.338 1.00 94.56 206 PRO A CA 1
ATOM 1527 C C . PRO A 1 206 ? -8.250 -8.756 18.177 1.00 94.56 206 PRO A C 1
ATOM 1529 O O . PRO A 1 206 ? -7.309 -9.122 17.471 1.00 94.56 206 PRO A O 1
ATOM 1532 N N . PRO A 1 207 ? -8.221 -7.577 18.836 1.00 91.06 207 PRO A N 1
ATOM 1533 C CA . PRO A 1 207 ? -7.144 -6.595 18.674 1.00 91.06 207 PRO A CA 1
ATOM 1534 C C . PRO A 1 207 ? -5.726 -7.181 18.781 1.00 91.06 207 PRO A C 1
ATOM 1536 O O . PRO A 1 207 ? -4.913 -6.951 17.888 1.00 91.06 207 PRO A O 1
ATOM 1539 N N . SER A 1 208 ? -5.454 -8.001 19.803 1.00 90.12 208 SER A N 1
ATOM 1540 C CA . SER A 1 208 ? -4.143 -8.639 20.021 1.00 90.12 208 SER A CA 1
ATOM 1541 C C . SER A 1 208 ? -3.707 -9.567 18.887 1.00 90.12 208 SER A C 1
ATOM 1543 O O . SER A 1 208 ? -2.514 -9.775 18.677 1.00 90.12 208 SER A O 1
ATOM 1545 N N . ASP A 1 209 ? -4.668 -10.106 18.139 1.00 92.75 209 ASP A N 1
ATOM 1546 C CA . ASP A 1 209 ? -4.440 -11.163 17.161 1.00 92.75 209 ASP A CA 1
ATOM 1547 C C . ASP A 1 209 ? -4.426 -10.626 15.728 1.00 92.75 209 ASP A C 1
ATOM 1549 O O . ASP A 1 209 ? -3.980 -11.329 14.822 1.00 92.75 209 ASP A O 1
ATOM 1553 N N . LYS A 1 210 ? -4.867 -9.378 15.500 1.00 93.12 210 LYS A N 1
ATOM 1554 C CA . LYS A 1 210 ? -5.014 -8.793 14.156 1.00 93.12 210 LYS A CA 1
ATOM 1555 C C . LYS A 1 210 ? -3.742 -8.905 13.316 1.00 93.12 210 LYS A C 1
ATOM 1557 O O . LYS A 1 210 ? -3.827 -9.293 12.153 1.00 93.12 210 LYS A O 1
ATOM 1562 N N . LEU A 1 211 ? -2.570 -8.612 13.892 1.00 90.00 211 LEU A N 1
ATOM 1563 C CA . LEU A 1 211 ? -1.292 -8.698 13.173 1.00 90.00 211 LEU A CA 1
ATOM 1564 C C . LEU A 1 211 ? -0.962 -10.142 12.763 1.00 90.00 211 LEU A C 1
ATOM 1566 O O . LEU A 1 211 ? -0.620 -10.388 11.609 1.00 90.00 211 LEU A O 1
ATOM 1570 N N . LYS A 1 212 ? -1.119 -11.095 13.689 1.00 91.19 212 LYS A N 1
ATOM 1571 C CA . LYS A 1 212 ? -0.870 -12.524 13.446 1.00 91.19 212 LYS A CA 1
ATOM 1572 C C . LYS A 1 212 ? -1.842 -13.095 12.413 1.00 91.19 212 LYS A C 1
ATOM 1574 O O . LYS A 1 212 ? -1.438 -13.846 11.527 1.00 91.19 212 LYS A O 1
ATOM 1579 N N . VAL A 1 213 ? -3.122 -12.733 12.516 1.00 94.81 213 VAL A N 1
ATOM 1580 C CA . VAL A 1 213 ? -4.151 -13.139 11.553 1.00 94.81 213 VAL A CA 1
ATOM 1581 C C . VAL A 1 213 ? -3.828 -12.573 10.177 1.00 94.81 213 VAL A C 1
ATOM 1583 O O . VAL A 1 213 ? -3.870 -13.330 9.217 1.00 94.81 213 VAL A O 1
ATOM 1586 N N . MET A 1 214 ? -3.441 -11.299 10.072 1.00 93.62 214 MET A N 1
ATOM 1587 C CA . MET A 1 214 ? -3.061 -10.687 8.795 1.00 93.62 214 MET A CA 1
ATOM 1588 C C . MET A 1 214 ? -1.871 -11.396 8.157 1.00 93.62 214 MET A C 1
ATOM 1590 O O . MET A 1 214 ? -1.949 -11.763 6.989 1.00 93.62 214 MET A O 1
ATOM 1594 N N . GLU A 1 215 ? -0.797 -11.631 8.913 1.00 91.19 215 GLU A N 1
ATOM 1595 C CA . GLU A 1 215 ? 0.383 -12.337 8.408 1.00 91.19 215 GLU A CA 1
ATOM 1596 C C . GLU A 1 215 ? 0.011 -13.721 7.853 1.00 91.19 215 GLU A C 1
ATOM 1598 O O . GLU A 1 215 ? 0.383 -14.080 6.734 1.00 91.19 215 GLU A O 1
ATOM 1603 N N . SER A 1 216 ? -0.779 -14.484 8.611 1.00 93.06 216 SER A N 1
ATOM 1604 C CA . SER A 1 216 ? -1.192 -15.831 8.224 1.00 93.06 216 SER A CA 1
ATOM 1605 C C . SER A 1 216 ? -2.123 -15.835 7.007 1.00 93.06 216 SER A C 1
ATOM 1607 O O . SER A 1 216 ? -1.880 -16.572 6.046 1.00 93.06 216 SER A O 1
ATOM 1609 N N . THR A 1 217 ? -3.174 -15.012 7.010 1.00 95.25 217 THR A N 1
ATOM 1610 C CA . THR A 1 217 ? -4.196 -15.038 5.956 1.00 95.25 217 THR A CA 1
ATOM 1611 C C . THR A 1 217 ? -3.709 -14.398 4.665 1.00 95.25 217 THR A C 1
ATOM 1613 O O . THR A 1 217 ? -4.056 -14.893 3.596 1.00 95.25 217 THR A O 1
ATOM 1616 N N . PHE A 1 218 ? -2.863 -13.364 4.721 1.00 93.88 218 PHE A N 1
ATOM 1617 C CA . PHE A 1 218 ? -2.306 -12.746 3.513 1.00 93.88 218 PHE A CA 1
ATOM 1618 C C . PHE A 1 218 ? -1.289 -13.669 2.848 1.00 93.88 218 PHE A C 1
ATOM 1620 O O . PHE A 1 218 ? -1.273 -13.761 1.622 1.00 93.88 218 PHE A O 1
ATOM 1627 N N . LYS A 1 219 ? -0.490 -14.404 3.636 1.00 92.25 219 LYS A N 1
ATOM 1628 C CA . LYS A 1 219 ? 0.389 -15.456 3.113 1.00 92.25 219 LYS A CA 1
ATOM 1629 C C . LYS A 1 219 ? -0.414 -16.574 2.445 1.00 92.25 219 LYS A C 1
ATOM 1631 O O . LYS A 1 219 ? -0.044 -17.026 1.366 1.00 92.25 219 LYS A O 1
ATOM 1636 N N . HIS A 1 220 ? -1.517 -17.004 3.059 1.00 92.69 220 HIS A N 1
ATOM 1637 C CA . HIS A 1 220 ? -2.396 -18.016 2.470 1.00 92.69 220 HIS A CA 1
ATOM 1638 C C . HIS A 1 220 ? -3.069 -17.523 1.180 1.00 92.69 220 HIS A C 1
ATOM 1640 O O . HIS A 1 220 ? -3.084 -18.244 0.187 1.00 92.69 220 HIS A O 1
ATOM 1646 N N . ALA A 1 221 ? -3.565 -16.282 1.159 1.00 93.25 221 ALA A N 1
ATOM 1647 C CA . ALA A 1 221 ? -4.137 -15.672 -0.039 1.00 93.25 221 ALA A CA 1
ATOM 1648 C C . ALA A 1 221 ? -3.101 -15.564 -1.172 1.00 93.25 221 ALA A C 1
ATOM 1650 O O . ALA A 1 221 ? -3.402 -15.942 -2.303 1.00 93.25 221 ALA A O 1
ATOM 1651 N N . ALA A 1 222 ? -1.867 -15.157 -0.859 1.00 89.25 222 ALA A N 1
ATOM 1652 C CA . ALA A 1 222 ? -0.771 -15.098 -1.828 1.00 89.25 222 ALA A CA 1
ATOM 1653 C C . ALA A 1 222 ? -0.460 -16.472 -2.439 1.00 89.25 222 ALA A C 1
ATOM 1655 O O . ALA A 1 222 ? -0.312 -16.586 -3.648 1.00 89.25 222 ALA A O 1
ATOM 1656 N N . ALA A 1 223 ? -0.404 -17.518 -1.606 1.00 85.81 223 ALA A N 1
ATOM 1657 C CA . ALA A 1 223 ? -0.159 -18.888 -2.055 1.00 85.81 223 ALA A CA 1
ATOM 1658 C C . ALA A 1 223 ? -1.327 -19.467 -2.855 1.00 85.81 223 ALA A C 1
ATOM 1660 O O . ALA A 1 223 ? -1.121 -20.345 -3.682 1.00 85.81 223 ALA A O 1
ATOM 1661 N N . SER A 1 224 ? -2.551 -18.990 -2.610 1.00 73.50 224 SER A N 1
ATOM 1662 C CA . SER A 1 224 ? -3.660 -19.337 -3.480 1.00 73.50 224 SER A CA 1
ATOM 1663 C C . SER A 1 224 ? -3.450 -18.708 -4.856 1.00 73.50 224 SER A C 1
ATOM 1665 O O . SER A 1 224 ? -3.616 -19.424 -5.824 1.00 73.50 224 SER A O 1
ATOM 1667 N N . GLY A 1 225 ? -3.038 -17.438 -4.954 1.00 58.22 225 GLY A N 1
ATOM 1668 C CA . GLY A 1 225 ? -2.856 -16.647 -6.187 1.00 58.22 225 GLY A CA 1
ATOM 1669 C C . GLY A 1 225 ? -1.642 -16.965 -7.078 1.00 58.22 225 GLY A C 1
ATOM 1670 O O . GLY A 1 225 ? -1.310 -16.148 -7.933 1.00 58.22 225 GLY A O 1
ATOM 1671 N N . ALA A 1 226 ? -0.925 -18.065 -6.833 1.00 50.03 226 ALA A N 1
ATOM 1672 C CA . ALA A 1 226 ? 0.288 -18.465 -7.557 1.00 50.03 226 ALA A CA 1
ATOM 1673 C C . ALA A 1 226 ? 0.086 -19.811 -8.256 1.00 50.03 226 ALA A C 1
ATOM 1675 O O . ALA A 1 226 ? 0.719 -19.993 -9.319 1.00 50.03 226 ALA A O 1
#

Foldseek 3Di:
DDDDDDDDPDDPPPPPPPLPQPQDDPVLVVLLVVLVVLLVLLLVLLLVLDDPVCNVVSNVLSVVLVVLLNVQLVVCNRSVVVVSNVLLSVQSLLLSLCLNLDDSVCSSVSNVLRSVLSPQDALVPQDPVPSLVSPLSNLQSVLLVLQCVLDDPVLVPSNDSPRLSSVLVSLLSVLLVVQVVVPPPVLNVLLSVQSNVLSVQLVPDDSVCSSVSSSVSSVVSSVSSD

Secondary structure (DSSP, 8-state):
---------------------PPPPHHHHHHHHHHHHHHHHHHHHHHHHS-GGGHHHHHHHHHHHHHHHHHHHHHHHHTT-HHHHHHHHHHHHHHHHHHHHS-GGGHHHHHHHHHHHHTPPPGGG--STTHHHHHHHHHHHHHHHHHHHH--TTTT-TT-TT-HHHHHHHHHHHHHHHHHHHT-HHHHHHHHHHHHHHHHHHHHS-GGGHHHHHHHHHHHHHHHT-

Organism: Setaria viridis (NCBI:txid4556)

Sequence (226 aa):
MAKILLFLSLTFAIVAAEASTQPLSPATKKSIDDLTLLFQEVIDSINTATPPAKKPEATRASSKHIHTAELDVAKAAKAGDEKKLAHLILSYRMASTMVIHAPPAEKLKVMKDTFNSAAAPNALECPNIDKAYCETRSKLNTAILGVVAAASPEQKKLGDKDSTLPKSMHTAISTINKAYADGDDKEIARVLAAYNKAADSVIAAPPSDKLKVMESTFKHAAASGA